Protein AF-A0A4Q6BW26-F1 (afdb_monomer)

Foldseek 3Di:
DDDDDDDDPPPDDPPPPPPPPDPPDADLPQQQWADPFFFAQDDQVPFDADPVNQWGWDFPLFFTRQGPQDCPPPPPRTGTDGNQQSRCRQPAADWFAWPVGIFHWDFVSRVSCVVCQVRQDQGRHDPRTGTGHQFDLLQLRPGRPRPDNSGGGTGPDGTDRPPPPPPQFDFFDAFPVRHGQWGWDALSRDPPVQSVQFDCGPPDPRTGIDGPCSNRLNWDWFCPVATFTKDAPVSCSSVPDPPWDCTPDDRRITGDHLVVVVVVCPRPSPDDDDPD

Sequence (276 aa):
MLGLNLAACTIGSPEYRTFNAAPGRGAVQTSGLVCDSKTVAPDLASLQSCGGDKGHCYDRTKVPGVGTLPQDACPAEEICVPDTILMANGKKLTACESIIGAGTCVSTMVAEIDANKGSLGNQGCGADEACVPCVDPTNGNATTPFCLEAGIGVHEEPCVASNEAQEKPQACCLSKKGKPVGTCIEPSGVPEGQRGSVEQDLCKPGLACVPEALTRGEFTKCNAGYSGVCVDRCFVGITNSSLLLEGGCDDGEVCVPCLFGKGQGLPGCQGEPDPG

Secondary structure (DSSP, 8-state):
----------------------TT--S----SEE--SPEE---GGGSPEETTTTEEEEEGGG--S--S---TTS-TTEEEEEHHHHHHTTPPPPEEEETTEEEEEEETTSHHHHHHHHHH--TTS-TTEEEEESEETTTTTEEPGGG-TT---EESSPPEE--S---PPPEEEE-TTS-EEEEEE-GGGS-TTTTTTS--TTSPTT-EEEEHHHHHT---EEESSSEEEEEEGGGGGGS--S--B-TT--TTEEEEEGGGGTTT--TT--SPPP--

pLDDT: mean 77.26, std 19.91, range [25.19, 97.12]

Structure (mmCIF, N/CA/C/O backbone):
data_AF-A0A4Q6BW26-F1
#
_entry.id   AF-A0A4Q6BW26-F1
#
loop_
_atom_site.group_PDB
_atom_site.id
_atom_site.type_symbol
_atom_site.label_atom_id
_atom_site.label_alt_id
_atom_site.label_comp_id
_atom_site.label_asym_id
_atom_site.label_entity_id
_atom_site.label_seq_id
_atom_site.pdbx_PDB_ins_code
_atom_site.Cartn_x
_atom_site.Cartn_y
_atom_site.Cartn_z
_atom_site.occupancy
_atom_site.B_iso_or_equiv
_atom_site.auth_seq_id
_atom_site.auth_comp_id
_atom_site.auth_asym_id
_atom_site.auth_atom_id
_atom_site.pdbx_PDB_model_num
ATOM 1 N N . MET A 1 1 ? 12.325 -56.541 -2.546 1.00 38.41 1 MET A N 1
ATOM 2 C CA . MET A 1 1 ? 12.045 -55.517 -3.573 1.00 38.41 1 MET A CA 1
ATOM 3 C C . MET A 1 1 ? 11.142 -54.467 -2.940 1.00 38.41 1 MET A C 1
ATOM 5 O O . MET A 1 1 ? 9.942 -54.680 -2.869 1.00 38.41 1 MET A O 1
ATOM 9 N N . LEU A 1 2 ? 11.727 -53.406 -2.381 1.00 34.56 2 LEU A N 1
ATOM 10 C CA . LEU A 1 2 ? 11.011 -52.229 -1.880 1.00 34.56 2 LEU A CA 1
ATOM 11 C C . LEU A 1 2 ? 11.382 -51.081 -2.824 1.00 34.56 2 LEU A C 1
ATOM 13 O O . LEU A 1 2 ? 12.553 -50.716 -2.900 1.00 34.56 2 LEU A O 1
ATOM 17 N N . GLY A 1 3 ? 10.415 -50.591 -3.596 1.00 31.55 3 GLY A N 1
ATOM 18 C CA . GLY A 1 3 ? 10.602 -49.463 -4.505 1.00 31.55 3 GLY A CA 1
ATOM 19 C C . GLY A 1 3 ? 10.358 -48.149 -3.772 1.00 31.55 3 GLY A C 1
ATOM 20 O O . GLY A 1 3 ? 9.219 -47.848 -3.423 1.00 31.55 3 GLY A O 1
ATOM 21 N N . LEU A 1 4 ? 11.423 -47.379 -3.546 1.00 31.30 4 LEU A N 1
ATOM 22 C CA . LEU A 1 4 ? 11.336 -45.961 -3.204 1.00 31.30 4 LEU A CA 1
ATOM 23 C C . LEU A 1 4 ? 10.946 -45.195 -4.477 1.00 31.30 4 LEU A C 1
ATOM 25 O O . LEU A 1 4 ? 11.740 -45.114 -5.412 1.00 31.30 4 LEU A O 1
ATOM 29 N N . ASN A 1 5 ? 9.740 -44.632 -4.515 1.00 28.59 5 ASN A N 1
ATOM 30 C CA . ASN A 1 5 ? 9.385 -43.613 -5.499 1.00 28.59 5 ASN A CA 1
ATOM 31 C C . ASN A 1 5 ? 9.849 -42.255 -4.961 1.00 28.59 5 ASN A C 1
ATOM 33 O O . ASN A 1 5 ? 9.267 -41.735 -4.010 1.00 28.59 5 ASN A O 1
ATOM 37 N N . LEU A 1 6 ? 10.901 -41.690 -5.557 1.00 31.55 6 LEU A N 1
ATOM 38 C CA . LEU A 1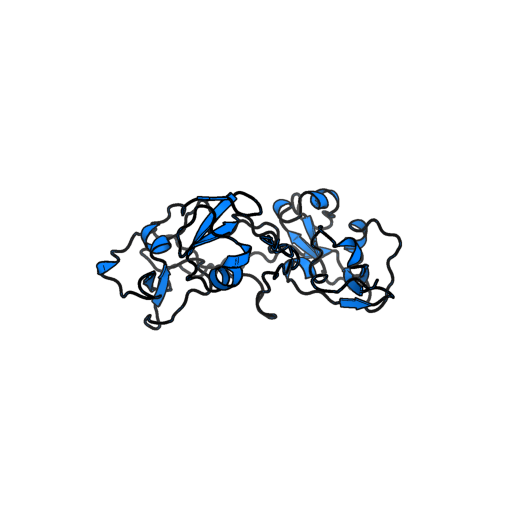 6 ? 11.207 -40.270 -5.416 1.00 31.55 6 LEU A CA 1
ATOM 39 C C . LEU A 1 6 ? 10.173 -39.479 -6.226 1.00 31.55 6 LEU A C 1
ATOM 41 O O . LEU A 1 6 ? 10.207 -39.487 -7.455 1.00 31.55 6 LEU A O 1
ATOM 45 N N . ALA A 1 7 ? 9.262 -38.793 -5.539 1.00 31.17 7 ALA A N 1
ATOM 46 C CA . ALA A 1 7 ? 8.485 -37.721 -6.142 1.00 31.17 7 ALA A CA 1
ATOM 47 C C . ALA A 1 7 ? 9.412 -36.508 -6.303 1.00 31.17 7 ALA A C 1
ATOM 49 O O . ALA A 1 7 ? 9.842 -35.905 -5.320 1.00 31.17 7 ALA A O 1
ATOM 50 N N . ALA A 1 8 ? 9.772 -36.192 -7.545 1.00 28.59 8 ALA A N 1
ATOM 51 C CA . ALA A 1 8 ? 10.477 -34.967 -7.876 1.00 28.59 8 ALA A CA 1
ATOM 52 C C . ALA A 1 8 ? 9.523 -33.781 -7.669 1.00 28.59 8 ALA A C 1
ATOM 54 O O . ALA A 1 8 ? 8.499 -33.683 -8.343 1.00 28.59 8 ALA A O 1
ATOM 55 N N . CYS A 1 9 ? 9.848 -32.887 -6.736 1.00 27.92 9 CYS A N 1
ATOM 56 C CA . CYS A 1 9 ? 9.189 -31.591 -6.634 1.00 27.92 9 CYS A CA 1
ATOM 57 C C . CYS A 1 9 ? 9.488 -30.796 -7.911 1.00 27.92 9 CYS A C 1
ATOM 59 O O . CYS A 1 9 ? 10.622 -30.372 -8.134 1.00 27.92 9 CYS A O 1
ATOM 61 N N . THR A 1 10 ? 8.484 -30.587 -8.756 1.00 30.08 10 THR A N 1
ATOM 62 C CA . THR A 1 10 ? 8.545 -29.608 -9.843 1.00 30.08 10 THR A CA 1
ATOM 63 C C . THR A 1 10 ? 8.533 -28.206 -9.236 1.00 30.08 10 THR A C 1
ATOM 65 O O . THR A 1 10 ? 7.477 -27.653 -8.939 1.00 30.08 10 THR A O 1
ATOM 68 N N . ILE A 1 11 ? 9.720 -27.637 -9.025 1.00 34.06 11 ILE A N 1
ATOM 69 C CA . ILE A 1 11 ? 9.909 -26.204 -8.785 1.00 34.06 11 ILE A CA 1
ATOM 70 C C . ILE A 1 11 ? 9.709 -25.526 -10.142 1.00 34.06 11 ILE A C 1
ATOM 72 O O . ILE A 1 11 ? 10.615 -25.510 -10.971 1.00 34.06 11 ILE A O 1
ATOM 76 N N . GLY A 1 12 ? 8.500 -25.052 -10.425 1.00 31.47 12 GLY A N 1
ATOM 77 C CA . GLY A 1 12 ? 8.206 -24.489 -11.738 1.00 31.47 12 GLY A CA 1
ATOM 78 C C . GLY A 1 12 ? 6.805 -23.925 -11.843 1.00 31.47 12 GLY A C 1
ATOM 79 O O . GLY A 1 12 ? 5.953 -24.543 -12.465 1.00 31.47 12 GLY A O 1
ATOM 80 N N . SER A 1 13 ? 6.585 -22.760 -11.233 1.00 28.20 13 SER A N 1
ATOM 81 C CA . SER A 1 13 ? 5.575 -21.768 -11.632 1.00 28.20 13 SER A CA 1
ATOM 82 C C . SER A 1 13 ? 5.879 -20.455 -10.896 1.00 28.20 13 SER A C 1
ATOM 84 O O . SER A 1 13 ? 5.349 -20.243 -9.807 1.00 28.20 13 SER A O 1
ATOM 86 N N . PRO A 1 14 ? 6.761 -19.574 -11.408 1.00 28.86 14 PRO A N 1
ATOM 87 C CA . PRO A 1 14 ? 6.890 -18.226 -10.877 1.00 28.86 14 PRO A CA 1
ATOM 88 C C . PRO A 1 14 ? 5.731 -17.392 -11.435 1.00 28.86 14 PRO A C 1
ATOM 90 O O . PRO A 1 14 ? 5.925 -16.514 -12.272 1.00 28.86 14 PRO A O 1
ATOM 93 N N . GLU A 1 15 ? 4.502 -17.685 -11.008 1.00 25.61 15 GLU A N 1
ATOM 94 C CA . GLU A 1 15 ? 3.415 -16.718 -11.136 1.00 25.61 15 GLU A CA 1
ATOM 95 C C . GLU A 1 15 ? 3.663 -15.623 -10.095 1.00 25.61 15 GLU A C 1
ATOM 97 O O . GLU A 1 15 ? 3.082 -15.613 -9.013 1.00 25.61 15 GLU A O 1
ATOM 102 N N . TYR A 1 16 ? 4.559 -14.688 -10.412 1.00 26.86 16 TYR A N 1
ATOM 103 C CA . TYR A 1 16 ? 4.513 -13.378 -9.781 1.00 26.86 16 TYR A CA 1
ATOM 104 C C . TYR A 1 16 ? 3.237 -12.715 -10.283 1.00 26.86 16 TYR A C 1
ATOM 106 O O . TYR A 1 16 ? 3.214 -12.122 -11.359 1.00 26.86 16 TYR A O 1
ATOM 114 N N . ARG A 1 17 ? 2.147 -12.861 -9.528 1.00 26.47 17 ARG A N 1
ATOM 115 C CA . ARG A 1 17 ? 1.011 -11.963 -9.682 1.00 26.47 17 ARG A CA 1
ATOM 116 C C . ARG A 1 17 ? 1.519 -10.591 -9.285 1.00 26.47 17 ARG A C 1
ATOM 118 O O . ARG A 1 17 ? 1.829 -10.355 -8.120 1.00 26.47 17 ARG A O 1
ATOM 125 N N . THR A 1 18 ? 1.677 -9.713 -10.268 1.00 27.20 18 THR A N 1
ATOM 126 C CA . THR A 1 18 ? 1.768 -8.290 -9.985 1.00 27.20 18 THR A CA 1
ATOM 127 C C . THR A 1 18 ? 0.594 -7.906 -9.105 1.00 27.20 18 THR A C 1
ATOM 129 O O . THR A 1 18 ? -0.511 -8.437 -9.268 1.00 27.20 18 THR A O 1
ATOM 132 N N . PHE A 1 19 ? 0.841 -6.973 -8.190 1.00 34.50 19 PHE A N 1
ATOM 133 C CA . PHE A 1 19 ? -0.187 -6.171 -7.546 1.00 34.50 19 PHE A CA 1
ATOM 134 C C . PHE A 1 19 ? -0.902 -5.365 -8.640 1.00 34.50 19 PHE A C 1
ATOM 136 O O . PHE A 1 19 ? -0.725 -4.163 -8.791 1.00 34.50 19 PHE A O 1
ATOM 143 N N . ASN A 1 20 ? -1.668 -6.053 -9.483 1.00 30.38 20 ASN A N 1
ATOM 144 C CA . ASN A 1 20 ? -2.612 -5.428 -10.372 1.00 30.38 20 ASN A CA 1
ATOM 145 C C . ASN A 1 20 ? -3.725 -4.961 -9.447 1.00 30.38 20 ASN A C 1
ATOM 147 O O . ASN A 1 20 ? -4.674 -5.698 -9.167 1.00 30.38 20 ASN A O 1
ATOM 151 N N . ALA A 1 21 ? -3.597 -3.716 -8.988 1.00 30.41 21 ALA A N 1
ATOM 152 C CA . ALA A 1 21 ? -4.770 -2.882 -8.830 1.00 30.41 21 ALA A CA 1
ATOM 153 C C . ALA A 1 21 ? -5.667 -3.173 -10.040 1.00 30.41 21 ALA A C 1
ATOM 155 O O . ALA A 1 21 ? -5.194 -3.175 -11.182 1.00 30.41 21 ALA A O 1
ATOM 156 N N . ALA A 1 22 ? -6.921 -3.549 -9.789 1.00 27.20 22 ALA A N 1
ATOM 157 C CA . ALA A 1 22 ? -7.872 -3.821 -10.856 1.00 27.20 22 ALA A CA 1
ATOM 158 C C . ALA A 1 22 ? -7.755 -2.719 -11.932 1.00 27.20 22 ALA A C 1
ATOM 160 O O . ALA A 1 22 ? -7.669 -1.542 -11.560 1.00 27.20 22 ALA A O 1
ATOM 161 N N . PRO A 1 23 ? -7.706 -3.070 -13.234 1.00 25.19 23 PRO A N 1
ATOM 162 C CA . PRO A 1 23 ? -7.464 -2.095 -14.290 1.00 25.19 23 PRO A CA 1
ATOM 163 C C . PRO A 1 23 ? -8.531 -1.003 -14.184 1.00 25.19 23 PRO A C 1
ATOM 165 O O . PRO A 1 23 ? -9.722 -1.273 -14.346 1.00 25.19 23 PRO A O 1
ATOM 168 N N . GLY A 1 24 ? -8.106 0.209 -13.817 1.00 25.83 24 GLY A N 1
ATOM 169 C CA . GLY A 1 24 ? -8.988 1.364 -13.654 1.00 25.83 24 GLY A CA 1
ATOM 170 C C . GLY A 1 24 ? -9.019 2.062 -12.290 1.00 25.83 24 GLY A C 1
ATOM 171 O O . GLY A 1 24 ? -9.814 2.991 -12.152 1.00 25.83 24 GLY A O 1
ATOM 172 N N . ARG A 1 25 ? -8.194 1.709 -11.291 1.00 25.95 25 ARG A N 1
ATOM 173 C CA . ARG A 1 25 ? -8.020 2.546 -10.079 1.00 25.95 25 ARG A CA 1
ATOM 174 C C . ARG A 1 25 ? -6.557 2.587 -9.635 1.00 25.95 25 ARG A C 1
ATOM 176 O O . ARG A 1 25 ? -6.076 1.668 -8.989 1.00 25.95 25 ARG A O 1
ATOM 183 N N . GLY A 1 26 ? -5.857 3.650 -10.030 1.00 26.70 26 GLY A N 1
ATOM 184 C CA . GLY A 1 26 ? -4.477 3.913 -9.625 1.00 26.70 26 GLY A CA 1
ATOM 185 C C . GLY A 1 26 ? -4.354 4.213 -8.133 1.00 26.70 26 GLY A C 1
ATOM 186 O O . GLY A 1 26 ? -5.261 4.816 -7.567 1.00 26.70 26 GLY A O 1
ATOM 187 N N . ALA A 1 27 ? -3.207 3.822 -7.568 1.00 29.53 27 ALA A N 1
ATOM 188 C CA . ALA A 1 27 ? -2.784 3.990 -6.179 1.00 29.53 27 ALA A CA 1
ATOM 189 C C . ALA A 1 27 ? -3.759 3.416 -5.135 1.00 29.53 27 ALA A C 1
ATOM 191 O O . ALA A 1 27 ? -4.956 3.700 -5.125 1.00 29.53 27 ALA A O 1
ATOM 192 N N . VAL A 1 28 ? -3.225 2.676 -4.162 1.00 32.66 28 VAL A N 1
ATOM 193 C CA . VAL A 1 28 ? -3.867 2.612 -2.849 1.00 32.66 28 VAL A CA 1
ATOM 194 C C . VAL A 1 28 ? -3.880 4.057 -2.360 1.00 32.66 28 VAL A C 1
ATOM 196 O O . VAL A 1 28 ? -2.879 4.566 -1.861 1.00 32.66 28 VAL A O 1
ATOM 199 N N . GLN A 1 29 ? -4.985 4.764 -2.608 1.00 36.75 29 GLN A N 1
ATOM 200 C CA . GLN A 1 29 ? -5.288 5.984 -1.894 1.00 36.75 29 GLN A CA 1
ATOM 201 C C . GLN A 1 29 ? -5.354 5.534 -0.442 1.00 36.75 29 GLN A C 1
ATOM 203 O O . GLN A 1 29 ? -6.371 5.012 0.006 1.00 36.75 29 GLN A O 1
ATOM 208 N N . THR A 1 30 ? -4.254 5.699 0.296 1.00 44.28 30 THR A N 1
ATOM 209 C CA . THR A 1 30 ? -4.364 6.031 1.707 1.00 44.28 30 THR A CA 1
ATOM 210 C C . THR A 1 30 ? -5.310 7.210 1.692 1.00 44.28 30 THR A C 1
ATOM 212 O O . THR A 1 30 ? -4.918 8.284 1.229 1.00 44.28 30 THR A O 1
ATOM 215 N N . SER A 1 31 ? -6.585 6.939 1.988 1.00 50.22 31 SER A N 1
ATOM 216 C CA . SER A 1 31 ? -7.673 7.90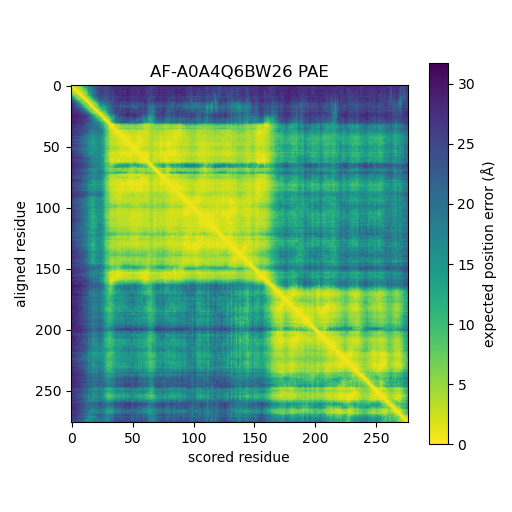6 2.037 1.00 50.22 31 SER A CA 1
ATOM 217 C C . SER A 1 31 ? -7.049 9.174 2.563 1.00 50.22 31 SER A C 1
ATOM 219 O O . SER A 1 31 ? -6.471 9.086 3.643 1.00 50.22 31 SER A O 1
ATOM 221 N N . GLY A 1 32 ? -6.982 10.237 1.753 1.00 60.12 32 GLY A N 1
ATOM 222 C CA . GLY A 1 32 ? -6.237 11.447 2.087 1.00 60.12 32 GLY A CA 1
ATOM 223 C C . GLY A 1 32 ? -6.868 12.041 3.328 1.00 60.12 32 GLY A C 1
ATOM 224 O O . GLY A 1 32 ? -7.721 12.897 3.214 1.00 60.12 32 GLY A O 1
ATOM 225 N N . LEU A 1 33 ? -6.540 11.493 4.485 1.00 71.06 33 LEU A N 1
ATOM 226 C CA . LEU A 1 33 ? -7.159 11.651 5.780 1.00 71.06 33 LEU A CA 1
ATOM 227 C C . LEU A 1 33 ? -5.989 11.936 6.704 1.00 71.06 33 LEU A C 1
ATOM 229 O O . LEU A 1 33 ? -5.058 11.137 6.805 1.00 71.06 33 LEU A O 1
ATOM 233 N N . VAL A 1 34 ? -6.034 13.092 7.342 1.00 79.69 34 VAL A N 1
ATOM 234 C CA . VAL A 1 34 ? -5.105 13.475 8.394 1.00 79.69 34 VAL A CA 1
ATOM 235 C C . VAL A 1 34 ? -5.818 13.239 9.714 1.00 79.69 34 VAL A C 1
ATOM 237 O O . VAL A 1 34 ? -6.958 13.672 9.900 1.00 79.69 34 VAL A O 1
ATOM 240 N N . CYS A 1 35 ? -5.165 12.524 10.620 1.00 85.31 35 CYS A N 1
ATOM 241 C CA . CYS A 1 35 ? -5.681 12.278 11.957 1.00 85.31 35 CYS A CA 1
ATOM 242 C C . CYS A 1 35 ? -4.775 12.994 12.959 1.00 85.31 35 CYS A C 1
ATOM 244 O O . CYS A 1 35 ? -3.664 12.539 13.223 1.00 85.31 35 CYS A O 1
ATOM 246 N N . ASP A 1 36 ? -5.252 14.105 13.517 1.00 85.62 36 ASP A N 1
ATOM 247 C CA . ASP A 1 36 ? -4.495 14.886 14.508 1.00 85.62 36 ASP A CA 1
ATOM 248 C C . ASP A 1 36 ? -4.740 14.407 15.947 1.00 85.62 36 ASP A C 1
ATOM 250 O O . ASP A 1 36 ? -4.002 14.756 16.874 1.00 85.62 36 ASP A O 1
ATOM 254 N N . SER A 1 37 ? -5.779 13.595 16.161 1.00 88.75 37 SER A N 1
ATOM 255 C CA . SER A 1 37 ? -6.103 13.064 17.480 1.00 88.75 37 SER A CA 1
ATOM 256 C C . SER A 1 37 ? -5.217 11.879 17.849 1.00 88.75 37 SER A C 1
ATOM 258 O O . SER A 1 37 ? -4.652 11.192 16.997 1.00 88.75 37 SER A O 1
ATOM 260 N N . LYS A 1 38 ? -5.156 11.575 19.144 1.00 91.56 38 LYS A N 1
ATOM 261 C CA . LYS A 1 38 ? -4.385 10.441 19.660 1.00 91.56 38 LYS A CA 1
ATOM 262 C C . LYS A 1 38 ? -4.902 9.116 19.103 1.00 91.56 38 LYS A C 1
ATOM 264 O O . LYS A 1 38 ? -6.110 8.933 18.928 1.00 91.56 38 LYS A O 1
ATOM 269 N N . THR A 1 39 ? -3.974 8.192 18.882 1.00 92.31 39 THR A N 1
ATOM 270 C CA . THR A 1 39 ? -4.301 6.782 18.696 1.00 92.31 39 THR A CA 1
ATOM 271 C C . THR A 1 39 ? -4.805 6.194 20.010 1.00 92.31 39 THR A C 1
ATOM 273 O O . THR A 1 39 ? -4.362 6.603 21.089 1.00 92.31 39 THR A O 1
ATOM 276 N N . VAL A 1 40 ? -5.742 5.254 19.919 1.00 95.50 40 VAL A N 1
ATOM 277 C CA . VAL A 1 40 ? -6.356 4.591 21.074 1.00 95.50 40 VAL A CA 1
ATOM 278 C C . VAL A 1 40 ? -6.377 3.073 20.899 1.00 95.50 40 VAL A C 1
ATOM 280 O O . VAL A 1 40 ? -6.386 2.567 19.779 1.00 95.50 40 VAL A O 1
ATOM 283 N N . ALA A 1 41 ? -6.398 2.352 22.024 1.00 96.00 41 ALA A N 1
ATOM 284 C CA . ALA A 1 41 ? -6.748 0.934 22.087 1.00 96.00 41 ALA A CA 1
ATOM 285 C C . ALA A 1 41 ? -8.175 0.819 22.642 1.00 96.00 41 ALA A C 1
ATOM 287 O O . ALA A 1 41 ? -8.342 0.939 23.861 1.00 96.00 41 ALA A O 1
ATOM 288 N N . PRO A 1 42 ? -9.210 0.672 21.798 1.00 96.25 42 PRO A N 1
ATOM 289 C CA . PRO A 1 42 ? -10.572 0.541 22.292 1.00 96.25 42 PRO A CA 1
ATOM 290 C C . PRO A 1 42 ? -10.763 -0.779 23.052 1.00 96.25 42 PRO A C 1
ATOM 292 O O . PRO A 1 42 ? -10.049 -1.758 22.831 1.00 96.25 42 PRO A O 1
ATOM 295 N N . ASP A 1 43 ? -11.747 -0.807 23.952 1.00 96.38 43 ASP A N 1
ATOM 296 C CA . ASP A 1 43 ? -12.144 -2.033 24.645 1.00 96.38 43 ASP A CA 1
ATOM 297 C C . ASP A 1 43 ? -12.897 -2.956 23.680 1.00 96.38 43 ASP A C 1
ATOM 299 O O . ASP A 1 43 ? -14.066 -2.720 23.370 1.00 96.38 43 ASP A O 1
ATOM 303 N N . LEU A 1 44 ? -12.229 -4.015 23.219 1.00 96.69 44 LEU A N 1
ATOM 304 C CA . LEU A 1 44 ? -12.788 -4.971 22.261 1.00 96.69 44 LEU A CA 1
ATOM 305 C C . LEU A 1 44 ? -14.085 -5.621 22.767 1.00 96.69 44 LEU A C 1
ATOM 307 O O . LEU A 1 44 ? -14.990 -5.856 21.977 1.00 96.69 44 LEU A O 1
ATOM 311 N N . ALA A 1 45 ? -14.236 -5.826 24.083 1.00 96.94 45 ALA A N 1
ATOM 312 C CA . ALA A 1 45 ? -15.445 -6.424 24.657 1.00 96.94 45 ALA A CA 1
ATOM 313 C C . ALA A 1 45 ? -16.694 -5.536 24.511 1.00 96.94 45 ALA A C 1
ATOM 315 O O . ALA A 1 45 ? -17.819 -6.016 24.661 1.00 96.94 45 ALA A O 1
ATOM 316 N N . SER A 1 46 ? -16.498 -4.243 24.241 1.00 96.56 46 SER A N 1
ATOM 317 C CA . SER A 1 46 ? -17.572 -3.278 24.003 1.00 96.56 46 SER A CA 1
ATOM 318 C C . SER A 1 46 ? -17.939 -3.122 22.525 1.00 96.56 46 SER A C 1
ATOM 320 O O . SER A 1 46 ? -18.964 -2.511 22.218 1.00 96.56 46 SER A O 1
ATOM 322 N N . LEU A 1 47 ? -17.123 -3.664 21.617 1.00 96.94 47 LEU A N 1
ATOM 323 C CA . LEU A 1 47 ? -17.308 -3.551 20.176 1.00 96.94 47 LEU A CA 1
ATOM 324 C C . LEU A 1 47 ? -17.991 -4.797 19.605 1.00 96.94 47 LEU A C 1
ATOM 326 O O . LEU A 1 47 ? -17.928 -5.891 20.164 1.00 96.94 47 LEU A O 1
ATOM 330 N N . GLN A 1 48 ? -18.640 -4.641 18.454 1.00 96.94 48 GLN A N 1
ATOM 331 C CA . GLN A 1 48 ? -19.210 -5.768 17.724 1.00 96.94 48 GLN A CA 1
ATOM 332 C C . GLN A 1 48 ? -18.099 -6.539 17.003 1.00 96.94 48 GLN A C 1
ATOM 334 O O . GLN A 1 48 ? -17.361 -5.959 16.211 1.00 96.94 48 GLN A O 1
ATOM 339 N N . SER A 1 49 ? -18.006 -7.846 17.237 1.00 96.62 49 SER A N 1
ATOM 340 C CA . SER A 1 49 ? -17.077 -8.735 16.533 1.00 96.62 49 SER A CA 1
ATOM 341 C C . SER A 1 49 ? -17.422 -8.853 15.044 1.00 96.62 49 SER A C 1
ATOM 343 O O . SER A 1 49 ? -18.592 -8.923 14.657 1.00 96.62 49 SER A O 1
ATOM 345 N N . CYS A 1 50 ? -16.402 -8.944 14.199 1.00 96.06 50 CYS A N 1
ATOM 346 C CA . CYS A 1 50 ? -16.527 -9.127 12.755 1.00 96.06 50 CYS A CA 1
ATOM 347 C C . CYS A 1 50 ? -15.361 -9.980 12.215 1.00 96.06 50 CYS A C 1
ATOM 349 O O . CYS A 1 50 ? -14.468 -10.390 12.957 1.00 96.06 50 CYS A O 1
ATOM 351 N N . GLY A 1 51 ? -15.384 -10.330 10.922 1.00 91.69 51 GLY A N 1
ATOM 352 C CA . GLY A 1 51 ? -14.280 -11.074 10.293 1.00 91.69 51 GLY A CA 1
ATOM 353 C C . GLY A 1 51 ? -14.013 -12.473 10.871 1.00 91.69 51 GLY A C 1
ATOM 354 O O . GLY A 1 51 ? -12.894 -12.971 10.766 1.00 91.69 51 GLY A O 1
ATOM 355 N N . GLY A 1 52 ? -15.018 -13.102 11.492 1.00 91.19 52 GLY A N 1
ATOM 356 C CA . GLY A 1 52 ? -14.868 -14.398 12.163 1.00 91.19 52 GLY A CA 1
ATOM 357 C C . GLY A 1 52 ? -14.039 -14.315 13.446 1.00 91.19 52 GLY A C 1
ATOM 358 O O . GLY A 1 52 ? -13.132 -15.123 13.623 1.00 91.19 52 GLY A O 1
ATOM 359 N N . ASP A 1 53 ? -14.338 -13.328 14.296 1.00 92.44 53 ASP A N 1
ATOM 360 C CA . ASP A 1 53 ? -13.697 -13.081 15.599 1.00 92.44 53 ASP A CA 1
ATOM 361 C C . ASP A 1 53 ? -12.215 -12.678 15.515 1.00 92.44 53 ASP A C 1
ATOM 363 O O . ASP A 1 53 ? -11.451 -12.856 16.460 1.00 92.44 53 ASP A O 1
ATOM 367 N N . LYS A 1 54 ? -11.802 -12.138 14.363 1.00 93.12 54 LYS A N 1
ATOM 368 C CA . LYS A 1 54 ? -10.437 -11.634 14.117 1.00 93.12 54 LYS A CA 1
ATOM 369 C C . LYS A 1 54 ? -10.352 -10.107 14.123 1.00 93.12 54 LYS A C 1
ATOM 371 O O . LYS A 1 54 ? -9.259 -9.542 14.044 1.00 93.12 54 LYS A O 1
ATOM 376 N N . GLY A 1 55 ? -11.504 -9.447 14.166 1.00 95.25 55 GLY A N 1
ATOM 377 C CA . GLY A 1 55 ? -11.624 -8.002 14.183 1.00 95.25 55 GLY A CA 1
ATOM 378 C C . GLY A 1 55 ? -12.890 -7.554 14.888 1.00 95.25 55 GLY A C 1
ATOM 379 O O . GLY A 1 55 ? -13.778 -8.357 15.193 1.00 95.25 55 GLY A O 1
ATOM 380 N N . HIS A 1 56 ? -12.991 -6.246 15.077 1.00 97.12 56 HIS A N 1
ATOM 381 C CA . HIS A 1 56 ? -14.190 -5.602 15.590 1.00 97.12 56 HIS A CA 1
ATOM 382 C C . HIS A 1 56 ? -14.571 -4.399 14.727 1.00 97.12 56 HIS A C 1
ATOM 384 O O . HIS A 1 56 ? -13.734 -3.768 14.073 1.00 97.12 56 HIS A O 1
ATOM 390 N N . CYS A 1 57 ? -15.865 -4.098 14.707 1.00 97.00 57 CYS A N 1
ATOM 391 C CA . CYS A 1 57 ? -16.394 -2.946 14.005 1.00 97.00 57 CYS A CA 1
ATOM 392 C C . CYS A 1 57 ? -15.962 -1.661 14.712 1.00 97.00 57 CYS A C 1
ATOM 394 O O . CYS A 1 57 ? -16.059 -1.537 15.935 1.00 97.00 57 CYS A O 1
ATOM 396 N N . TYR A 1 58 ? -15.455 -0.715 13.926 1.00 96.00 58 TYR A N 1
ATOM 397 C CA . TYR A 1 58 ? -15.016 0.587 14.407 1.00 96.00 58 TYR A CA 1
ATOM 398 C C . TYR A 1 58 ? -15.424 1.685 13.428 1.00 96.00 58 TYR A C 1
ATOM 400 O O . TYR A 1 58 ? -15.589 1.435 12.232 1.00 96.00 58 TYR A O 1
ATOM 408 N N . ASP A 1 59 ? -15.580 2.906 13.936 1.00 94.81 59 ASP A N 1
ATOM 409 C CA . ASP A 1 59 ? -15.988 4.074 13.152 1.00 94.81 59 ASP A CA 1
ATOM 410 C C . ASP A 1 59 ? -15.025 4.304 11.983 1.00 94.81 59 ASP A C 1
ATOM 412 O O . ASP A 1 59 ? -13.834 4.560 12.181 1.00 94.81 59 ASP A O 1
ATOM 416 N N . ARG A 1 60 ? -15.550 4.243 10.754 1.00 91.38 60 ARG A N 1
ATOM 417 C CA . ARG A 1 60 ? -14.755 4.360 9.527 1.00 91.38 60 ARG A CA 1
ATOM 418 C C . ARG A 1 60 ? -13.993 5.676 9.445 1.00 91.38 60 ARG A C 1
ATOM 420 O O . ARG A 1 60 ? -12.907 5.718 8.874 1.00 91.38 60 ARG A O 1
ATOM 427 N N . THR A 1 61 ? -14.546 6.749 9.999 1.00 91.12 61 THR A N 1
ATOM 428 C CA . THR A 1 61 ? -13.909 8.068 9.965 1.00 91.12 61 THR A CA 1
ATOM 429 C C . THR A 1 61 ? -12.684 8.144 10.870 1.00 91.12 61 THR A C 1
ATOM 431 O O . THR A 1 61 ? -11.873 9.044 10.702 1.00 91.12 61 THR A O 1
ATOM 434 N N . LYS A 1 62 ? -12.503 7.194 11.795 1.00 94.00 62 LYS A N 1
ATOM 435 C CA . LYS A 1 62 ? -11.418 7.169 12.786 1.00 94.00 62 LYS A CA 1
ATOM 436 C C . LYS A 1 62 ? -10.294 6.184 12.453 1.00 94.00 62 LYS A C 1
ATOM 438 O O . LYS A 1 62 ? -9.432 5.934 13.298 1.00 94.00 62 LYS A O 1
ATOM 443 N N . VAL A 1 63 ? -10.306 5.591 11.258 1.00 90.50 63 VAL A N 1
ATOM 444 C CA . VAL A 1 63 ? -9.300 4.611 10.828 1.00 90.50 63 VAL A CA 1
ATOM 445 C C . VAL A 1 63 ? -8.553 5.140 9.597 1.00 90.50 63 VAL A C 1
ATOM 447 O O . VAL A 1 63 ? -9.081 5.067 8.485 1.00 90.50 63 VAL A O 1
ATOM 450 N N . PRO A 1 64 ? -7.336 5.696 9.750 1.00 83.56 64 PRO A N 1
ATOM 451 C CA . PRO A 1 64 ? -6.550 6.169 8.618 1.00 83.56 64 PRO A CA 1
ATOM 452 C C . PRO A 1 64 ? -6.039 5.017 7.774 1.00 83.56 64 PRO A C 1
ATOM 454 O O . PRO A 1 64 ? -5.604 3.998 8.304 1.00 83.56 64 PRO A O 1
ATOM 457 N N . GLY A 1 65 ? -5.979 5.239 6.460 1.00 69.12 65 GLY A N 1
ATOM 458 C CA . GLY A 1 65 ? -5.039 4.538 5.580 1.00 69.12 65 GLY A CA 1
ATOM 459 C C . GLY A 1 65 ? -5.179 3.017 5.489 1.00 69.12 65 GLY A C 1
ATOM 460 O O . GLY A 1 65 ? -4.366 2.381 4.826 1.00 69.12 65 GLY A O 1
ATOM 461 N N . VAL A 1 66 ? -6.191 2.418 6.110 1.00 60.16 66 VAL A N 1
ATOM 462 C CA . VAL A 1 66 ? -6.534 1.019 5.896 1.00 60.16 66 VAL A CA 1
ATOM 463 C C . VAL A 1 66 ? -7.301 0.954 4.582 1.00 60.16 66 VAL A C 1
ATOM 465 O O . VAL A 1 66 ? -8.278 1.675 4.398 1.00 60.16 66 VAL A O 1
ATOM 468 N N . GLY A 1 67 ? -6.789 0.175 3.629 1.00 60.91 67 GLY A N 1
ATOM 469 C CA . GLY A 1 67 ? -7.384 0.004 2.305 1.00 60.91 67 GLY A CA 1
ATOM 470 C C . GLY A 1 67 ? -8.762 -0.663 2.362 1.00 60.91 67 GLY A C 1
ATOM 471 O O . GLY A 1 67 ? -9.598 -0.372 3.212 1.00 60.91 67 GLY A O 1
ATOM 472 N N . THR A 1 68 ? -9.029 -1.585 1.443 1.00 68.62 68 THR A N 1
ATOM 473 C CA . THR A 1 68 ? -10.299 -2.324 1.385 1.00 68.62 68 THR A CA 1
ATOM 474 C C . THR A 1 68 ? -10.440 -3.324 2.547 1.00 68.62 68 THR A C 1
ATOM 476 O O . THR A 1 68 ? -10.348 -4.537 2.376 1.00 68.62 68 THR A O 1
ATOM 479 N N . LEU A 1 69 ? -10.645 -2.818 3.767 1.00 82.62 69 LEU A N 1
ATOM 480 C CA . LEU A 1 69 ? -11.123 -3.631 4.879 1.00 82.62 69 LEU A CA 1
ATOM 481 C C . LEU A 1 69 ? -12.569 -4.064 4.605 1.00 82.62 69 LEU A C 1
ATOM 483 O O . LEU A 1 69 ? -13.344 -3.297 4.021 1.00 82.62 69 LEU A O 1
ATOM 487 N N . PRO A 1 70 ? -12.950 -5.278 5.027 1.00 80.88 70 PRO A N 1
ATOM 488 C CA . PRO A 1 70 ? -14.303 -5.758 4.842 1.00 80.88 70 PRO A CA 1
ATOM 489 C C .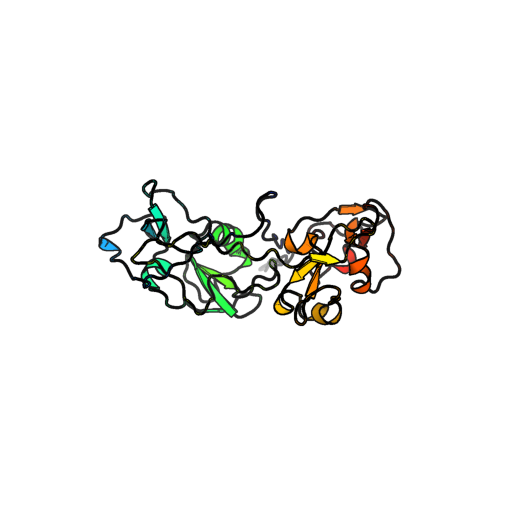 PRO A 1 70 ? -15.279 -4.856 5.601 1.00 80.88 70 PRO A C 1
ATOM 491 O O . PRO A 1 70 ? -15.056 -4.466 6.748 1.00 80.88 70 PRO A O 1
ATOM 494 N N . GLN A 1 71 ? -16.381 -4.513 4.943 1.00 81.12 71 GLN A N 1
ATOM 495 C CA . GLN A 1 71 ? -17.533 -3.901 5.608 1.00 81.12 71 GLN A CA 1
ATOM 496 C C . GLN A 1 71 ? -18.490 -4.978 6.145 1.00 81.12 71 GLN A C 1
ATOM 498 O O . GLN A 1 71 ? -19.397 -4.702 6.928 1.00 81.12 71 GLN A O 1
ATOM 503 N N . ASP A 1 72 ? -18.284 -6.216 5.707 1.00 75.88 72 ASP A N 1
ATOM 504 C CA . ASP A 1 72 ? -19.107 -7.369 6.003 1.00 75.88 72 ASP A CA 1
ATOM 505 C C . ASP A 1 72 ? -19.266 -7.523 7.523 1.00 75.88 72 ASP A C 1
ATOM 507 O O . ASP A 1 72 ? -18.293 -7.496 8.275 1.00 75.88 72 ASP A O 1
ATOM 511 N N . ALA A 1 73 ? -20.511 -7.695 7.967 1.00 85.69 73 ALA A N 1
ATOM 512 C CA . ALA A 1 73 ? -20.898 -7.812 9.373 1.00 85.69 73 ALA A CA 1
ATOM 513 C C . ALA A 1 73 ? -20.778 -6.542 10.240 1.00 85.69 73 ALA A C 1
ATOM 515 O O . ALA A 1 73 ? -21.108 -6.634 11.419 1.00 85.69 73 ALA A O 1
ATOM 516 N N . CYS A 1 74 ? -20.417 -5.376 9.690 1.00 93.81 74 CYS A N 1
ATOM 517 C CA . CYS A 1 74 ? -20.457 -4.100 10.414 1.00 93.81 74 CYS A CA 1
ATOM 518 C C . CYS A 1 74 ? -21.607 -3.180 9.959 1.00 93.81 74 CYS A C 1
ATOM 520 O O . CYS A 1 74 ? -22.069 -3.273 8.816 1.00 93.81 74 CYS A O 1
ATOM 522 N N . PRO A 1 75 ? -22.092 -2.278 10.835 1.00 94.75 75 PRO A N 1
ATOM 523 C CA . PRO A 1 75 ? -22.985 -1.183 10.456 1.00 94.75 75 PRO A CA 1
ATOM 524 C C . PRO A 1 75 ? -22.438 -0.319 9.305 1.00 94.75 75 PRO A C 1
ATOM 526 O O . PRO A 1 75 ? -21.243 -0.302 9.022 1.00 94.75 75 PRO A O 1
ATOM 529 N N . ALA A 1 76 ? -23.318 0.446 8.647 1.00 89.94 76 ALA A N 1
ATOM 530 C CA . ALA A 1 76 ? -22.970 1.224 7.450 1.00 89.94 76 ALA A CA 1
ATOM 531 C C . ALA A 1 76 ? -21.827 2.239 7.663 1.00 89.94 76 ALA A C 1
ATOM 533 O O . ALA A 1 76 ? -21.000 2.412 6.766 1.00 89.94 76 ALA A O 1
ATOM 534 N N . GLU A 1 77 ? -21.774 2.858 8.845 1.00 91.31 77 GLU A N 1
ATOM 535 C CA . GLU A 1 77 ? -20.782 3.880 9.222 1.00 91.31 77 GLU A CA 1
ATOM 536 C C . GLU A 1 77 ? -19.498 3.292 9.828 1.00 91.31 77 GLU A C 1
ATOM 538 O O . GLU A 1 77 ? -18.541 4.010 10.121 1.00 91.31 77 GLU A O 1
ATOM 543 N N . GLU A 1 78 ? -19.456 1.974 10.002 1.00 94.19 78 GLU A N 1
ATOM 544 C CA . GLU A 1 78 ? -18.325 1.270 10.588 1.00 94.19 78 GLU A CA 1
ATOM 545 C C . GLU A 1 78 ? -17.590 0.444 9.528 1.00 94.19 78 GLU A C 1
ATOM 547 O O . GLU A 1 78 ? -18.027 0.262 8.381 1.00 94.19 78 GLU A O 1
ATOM 552 N N . ILE A 1 79 ? -16.404 -0.013 9.895 1.00 94.00 79 ILE A N 1
ATOM 553 C CA . ILE A 1 79 ? -15.580 -0.908 9.098 1.00 94.00 79 ILE A CA 1
ATOM 554 C C . ILE A 1 79 ? -14.981 -1.973 10.009 1.00 94.00 79 ILE A C 1
ATOM 556 O O . ILE A 1 79 ? -14.729 -1.714 11.186 1.00 94.00 79 ILE A O 1
ATOM 560 N N . CYS A 1 80 ? -14.789 -3.180 9.482 1.00 95.31 80 CYS A N 1
ATOM 561 C CA . CYS A 1 80 ? -14.239 -4.275 10.262 1.00 95.31 80 CYS A CA 1
ATOM 562 C C . CYS A 1 80 ? -12.719 -4.124 10.369 1.00 95.31 80 CYS A C 1
ATOM 564 O O . CYS A 1 80 ? -11.996 -4.359 9.398 1.00 95.31 80 CYS A O 1
ATOM 566 N N . VAL A 1 81 ? -12.234 -3.713 11.540 1.00 94.56 81 VAL A N 1
ATOM 567 C CA . VAL A 1 81 ? -10.809 -3.479 11.792 1.00 94.56 81 VAL A CA 1
ATOM 568 C C . VAL A 1 81 ? -10.204 -4.704 12.480 1.00 94.56 81 VAL A C 1
ATOM 570 O O . VAL A 1 81 ? -10.757 -5.156 13.481 1.00 94.56 81 VAL A O 1
ATOM 573 N N . PRO A 1 82 ? -9.071 -5.243 11.992 1.00 94.56 82 PRO A N 1
ATOM 574 C CA . PRO A 1 82 ? -8.376 -6.342 12.655 1.00 94.56 82 PRO A CA 1
ATOM 575 C C . PRO A 1 82 ? -8.008 -6.006 14.100 1.00 94.56 82 PRO A C 1
ATOM 577 O O . PRO A 1 82 ? -7.532 -4.903 14.383 1.00 94.56 82 PRO A O 1
ATOM 580 N N . ASP A 1 83 ? -8.123 -6.982 14.999 1.00 95.12 83 ASP A N 1
ATOM 581 C CA . ASP A 1 83 ? -7.803 -6.792 16.420 1.00 95.12 83 ASP A CA 1
ATOM 582 C C . ASP A 1 83 ? -6.349 -6.384 16.624 1.00 95.12 83 ASP A C 1
ATOM 584 O O . ASP A 1 83 ? -6.032 -5.598 17.514 1.00 95.12 83 ASP A O 1
ATOM 588 N N . THR A 1 84 ? -5.454 -6.852 15.755 1.00 93.12 84 THR A N 1
ATOM 589 C CA . THR A 1 84 ? -4.041 -6.470 15.784 1.00 93.12 84 THR A CA 1
ATOM 590 C C . THR A 1 84 ? -3.840 -4.974 15.541 1.00 93.12 84 THR A C 1
ATOM 592 O O . THR A 1 84 ? -2.977 -4.378 16.179 1.00 93.12 84 THR A O 1
ATOM 595 N N . ILE A 1 85 ? -4.679 -4.338 14.714 1.00 93.00 85 ILE A N 1
ATOM 596 C CA . ILE A 1 85 ? -4.681 -2.883 14.495 1.00 93.00 85 ILE A CA 1
ATOM 597 C C . ILE A 1 85 ? -5.349 -2.152 15.666 1.00 93.00 85 ILE A 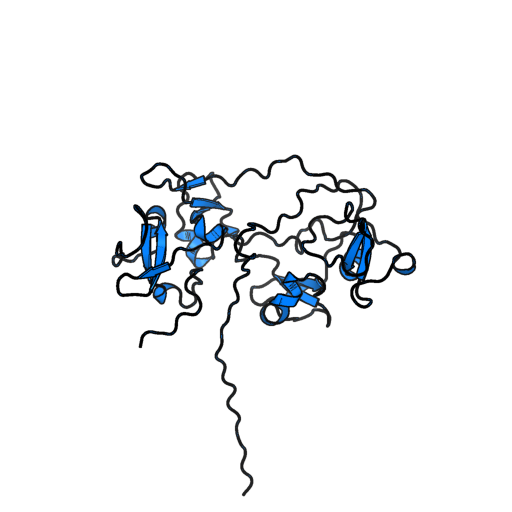C 1
ATOM 599 O O . ILE A 1 85 ? -4.806 -1.160 16.152 1.00 93.00 85 ILE A O 1
ATOM 603 N N . LEU A 1 86 ? -6.492 -2.646 16.154 1.00 94.69 86 LEU A N 1
ATOM 604 C CA . LEU A 1 86 ? -7.200 -2.040 17.290 1.00 94.69 86 LEU A CA 1
ATOM 605 C C . LEU A 1 86 ? -6.337 -2.044 18.560 1.00 94.69 86 LEU A C 1
ATOM 607 O O . LEU A 1 86 ? -6.292 -1.060 19.293 1.00 94.69 86 LEU A O 1
ATOM 611 N N . MET A 1 87 ? -5.586 -3.119 18.797 1.00 93.50 87 MET A N 1
ATOM 612 C CA . MET A 1 87 ? -4.695 -3.249 19.952 1.00 93.50 87 MET A CA 1
ATOM 613 C C . MET A 1 87 ? -3.341 -2.551 19.770 1.00 93.50 87 MET A C 1
ATOM 615 O O . MET A 1 87 ? -2.635 -2.335 20.761 1.00 93.50 87 MET A O 1
ATOM 619 N N . ALA A 1 88 ? -2.957 -2.191 18.539 1.00 91.94 88 ALA A N 1
ATOM 620 C CA . ALA A 1 88 ? -1.664 -1.569 18.266 1.00 91.94 88 ALA A CA 1
ATOM 621 C C . ALA A 1 88 ? -1.519 -0.216 18.970 1.00 91.94 88 ALA A C 1
ATOM 623 O O . ALA A 1 88 ? -0.433 0.106 19.449 1.00 91.94 88 ALA A O 1
ATOM 624 N N . ASN A 1 89 ? -2.602 0.561 19.096 1.00 91.25 89 ASN A N 1
ATOM 625 C CA . ASN A 1 89 ? -2.594 1.863 19.768 1.00 91.25 89 ASN A CA 1
ATOM 626 C C . ASN A 1 89 ? -1.514 2.823 19.225 1.00 91.25 89 ASN A C 1
ATOM 628 O O . ASN A 1 89 ? -0.806 3.470 20.000 1.00 91.25 89 ASN A O 1
ATOM 632 N N . GLY A 1 90 ? -1.313 2.848 17.904 1.00 87.69 90 GLY A N 1
ATOM 633 C CA . GLY A 1 90 ? -0.251 3.642 17.274 1.00 87.69 90 GLY A CA 1
ATOM 634 C C . GLY A 1 90 ? 1.156 3.075 17.472 1.00 87.69 90 GLY A C 1
ATOM 635 O O . GLY A 1 90 ? 2.142 3.748 17.186 1.00 87.69 90 GLY A O 1
ATOM 636 N N . LYS A 1 91 ? 1.297 1.847 17.980 1.00 89.69 91 LYS A N 1
ATOM 637 C CA . LYS A 1 91 ? 2.580 1.139 18.007 1.00 89.69 91 LYS A CA 1
ATOM 638 C C . LYS A 1 91 ? 2.816 0.434 16.677 1.00 89.69 91 LYS A C 1
ATOM 640 O O . LYS A 1 91 ? 1.892 0.154 15.915 1.00 89.69 91 LYS A O 1
ATOM 645 N N . LYS A 1 92 ? 4.082 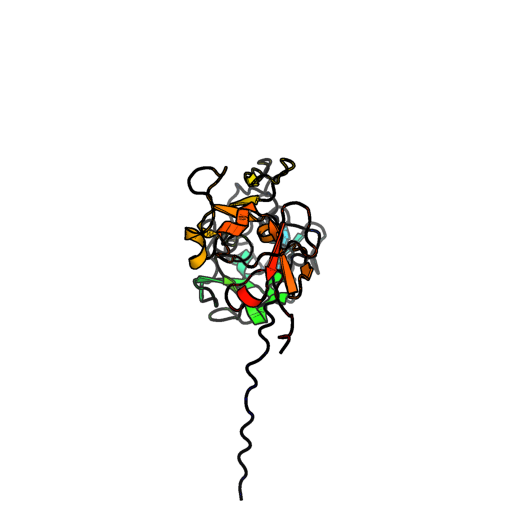0.111 16.423 1.00 88.94 92 LYS A N 1
ATOM 646 C CA . LYS A 1 92 ? 4.463 -0.762 15.312 1.00 88.94 92 LYS A CA 1
ATOM 647 C C . LYS A 1 92 ? 3.868 -2.151 15.524 1.00 88.94 92 LYS A C 1
ATOM 649 O O . LYS A 1 92 ? 3.896 -2.669 16.644 1.00 88.94 92 LYS A O 1
ATOM 654 N N . LEU A 1 93 ? 3.366 -2.739 14.444 1.00 92.00 93 LEU A N 1
ATOM 655 C CA . LEU A 1 93 ? 2.994 -4.147 14.423 1.00 92.00 93 LEU A CA 1
ATOM 656 C C . LEU A 1 93 ? 4.244 -5.029 14.530 1.00 92.00 93 LEU A C 1
ATOM 658 O O . LEU A 1 93 ? 5.385 -4.562 14.451 1.00 92.00 93 LEU A O 1
ATOM 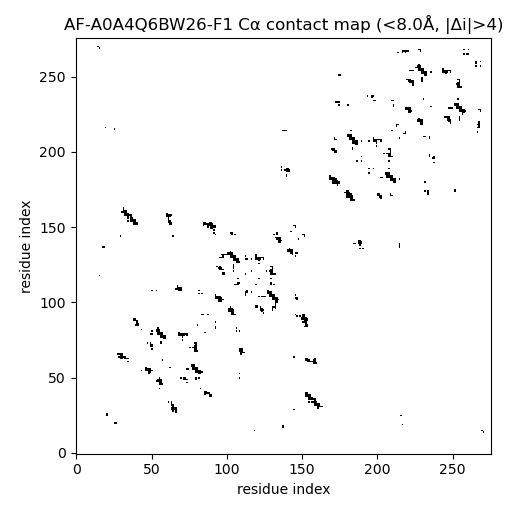662 N N . THR A 1 94 ? 4.019 -6.322 14.738 1.00 94.38 94 THR A N 1
ATOM 663 C CA . THR A 1 94 ? 5.090 -7.315 14.828 1.00 94.38 94 THR A CA 1
ATOM 664 C C . THR A 1 94 ? 5.959 -7.264 13.570 1.00 94.38 94 THR A C 1
ATOM 666 O O . THR A 1 94 ? 5.449 -7.274 12.449 1.00 94.38 94 THR A O 1
ATOM 669 N N . ALA A 1 95 ? 7.276 -7.174 13.747 1.00 94.88 95 ALA A N 1
ATOM 670 C CA . ALA A 1 95 ? 8.222 -7.207 12.637 1.00 94.88 95 ALA A CA 1
ATOM 671 C C . ALA A 1 95 ? 8.401 -8.641 12.116 1.00 94.88 95 ALA A C 1
ATOM 673 O O . ALA A 1 95 ? 8.352 -9.599 12.889 1.00 94.88 95 ALA A O 1
ATOM 674 N N . CYS A 1 96 ? 8.661 -8.775 10.820 1.00 96.38 96 CYS A N 1
ATOM 675 C CA . CYS A 1 96 ? 8.947 -10.045 10.160 1.00 96.38 96 CYS A CA 1
ATOM 676 C C . CYS A 1 96 ? 9.999 -9.865 9.058 1.00 96.38 96 CYS A C 1
ATOM 678 O O . CYS A 1 96 ? 10.331 -8.739 8.685 1.00 96.38 96 CYS A O 1
ATOM 680 N N . GLU A 1 97 ? 10.515 -10.976 8.534 1.00 95.12 97 GLU A N 1
ATOM 681 C CA . GLU A 1 97 ? 11.418 -10.975 7.380 1.00 95.12 97 GLU A CA 1
ATOM 682 C C . GLU A 1 97 ? 10.639 -11.444 6.144 1.00 95.12 97 GLU A C 1
ATOM 684 O O . GLU A 1 97 ? 10.231 -12.604 6.051 1.00 95.12 97 GLU A O 1
ATOM 689 N N . SER A 1 98 ? 10.400 -10.527 5.209 1.00 92.75 98 SER A N 1
ATOM 690 C CA . SER A 1 98 ? 9.764 -10.818 3.923 1.00 92.75 98 SER A CA 1
ATOM 691 C C . SER A 1 98 ? 10.788 -11.355 2.919 1.00 92.75 98 SER A C 1
ATOM 693 O O . SER A 1 98 ? 11.999 -11.262 3.113 1.00 92.75 98 SER A O 1
ATOM 695 N N . ILE A 1 99 ? 10.310 -11.848 1.776 1.00 86.12 99 ILE A N 1
ATOM 696 C CA . ILE A 1 99 ? 11.174 -12.311 0.678 1.00 86.12 99 ILE A CA 1
ATOM 697 C C . ILE A 1 99 ? 12.097 -11.225 0.093 1.00 86.12 99 ILE A C 1
ATOM 699 O O . ILE A 1 99 ? 13.058 -11.559 -0.597 1.00 86.12 99 ILE A O 1
ATOM 703 N N . ILE A 1 100 ? 11.810 -9.944 0.348 1.00 83.81 100 ILE A N 1
ATOM 704 C CA . ILE A 1 100 ? 12.588 -8.795 -0.141 1.00 83.81 100 ILE A CA 1
ATOM 705 C C . ILE A 1 100 ? 13.197 -7.954 0.995 1.00 83.81 100 ILE A C 1
ATOM 707 O O . ILE A 1 100 ? 13.647 -6.837 0.750 1.00 83.81 100 ILE A O 1
ATOM 711 N N . GLY A 1 101 ? 13.235 -8.481 2.225 1.00 89.81 101 GLY A N 1
ATOM 712 C CA . GLY A 1 101 ? 13.835 -7.829 3.397 1.00 89.81 101 GLY A CA 1
ATOM 713 C C . GLY A 1 101 ? 12.828 -7.533 4.508 1.00 89.81 101 GLY A C 1
ATOM 714 O O . GLY A 1 101 ? 11.812 -8.218 4.632 1.00 89.81 101 GLY A O 1
ATOM 715 N N . ALA A 1 102 ? 13.083 -6.496 5.308 1.00 93.62 102 ALA A N 1
ATOM 716 C CA . ALA A 1 102 ? 12.255 -6.155 6.465 1.00 93.62 102 ALA A CA 1
ATOM 717 C C . ALA A 1 102 ? 10.769 -5.962 6.106 1.00 93.62 102 ALA A C 1
ATOM 719 O O . ALA A 1 102 ? 10.420 -5.298 5.124 1.00 93.62 102 ALA A O 1
ATOM 720 N N . GLY A 1 103 ? 9.896 -6.526 6.936 1.00 94.38 103 GLY A N 1
ATOM 721 C CA . GLY A 1 103 ? 8.451 -6.438 6.799 1.00 94.38 103 GLY A CA 1
ATOM 722 C C . GLY A 1 103 ? 7.734 -6.326 8.138 1.00 94.38 103 GLY A C 1
ATOM 723 O O . GLY A 1 103 ? 8.343 -6.292 9.213 1.00 94.38 103 GLY A O 1
ATOM 724 N N . THR A 1 104 ? 6.410 -6.292 8.067 1.00 94.69 104 THR A N 1
ATOM 725 C CA . THR A 1 104 ? 5.533 -6.320 9.232 1.00 94.69 104 THR A CA 1
ATOM 726 C C . THR A 1 104 ? 4.381 -7.296 9.037 1.00 94.69 104 THR A C 1
ATOM 728 O O . THR A 1 104 ? 3.899 -7.505 7.922 1.00 94.69 104 THR A O 1
ATOM 731 N N . CYS A 1 105 ? 3.964 -7.933 10.124 1.00 95.75 105 CYS A N 1
ATOM 732 C CA . CYS A 1 105 ? 2.843 -8.854 10.125 1.00 95.75 105 CYS A CA 1
ATOM 733 C C . CYS A 1 105 ? 1.540 -8.072 10.031 1.00 95.75 105 CYS A C 1
ATOM 735 O O . CYS A 1 105 ? 1.219 -7.274 10.910 1.00 95.75 105 CYS A O 1
ATOM 737 N N . VAL A 1 106 ? 0.801 -8.303 8.949 1.00 93.44 106 VAL A N 1
ATOM 738 C CA . VAL A 1 106 ? -0.487 -7.659 8.685 1.00 93.44 106 VAL A CA 1
ATOM 739 C C . VAL A 1 106 ? -1.555 -8.732 8.571 1.00 93.44 106 VAL A C 1
ATOM 741 O O . VAL A 1 106 ? -1.337 -9.781 7.962 1.00 93.44 106 VAL A O 1
ATOM 744 N N . SER A 1 107 ? -2.724 -8.458 9.145 1.00 94.12 107 SER A N 1
ATOM 745 C CA . SER A 1 107 ? -3.863 -9.371 9.109 1.00 94.12 107 SER A CA 1
ATOM 746 C C . SER A 1 107 ? -4.308 -9.686 7.679 1.00 94.12 107 SER A C 1
ATOM 748 O O . SER A 1 107 ? -4.485 -8.786 6.853 1.00 94.12 107 SER A O 1
ATOM 750 N N . THR A 1 108 ? -4.605 -10.960 7.414 1.00 93.81 108 THR A N 1
ATOM 751 C CA . THR A 1 108 ? -5.238 -11.404 6.163 1.00 93.81 108 THR A CA 1
ATOM 752 C C . THR A 1 108 ? -6.713 -11.004 6.074 1.00 93.81 108 THR A C 1
ATOM 754 O O . THR A 1 108 ? -7.403 -11.406 5.152 1.00 93.81 108 THR A O 1
ATOM 757 N N . MET A 1 109 ? -7.248 -10.230 7.018 1.00 91.94 109 MET A N 1
ATOM 758 C CA . MET A 1 109 ? -8.558 -9.597 6.841 1.00 91.94 109 MET A CA 1
ATOM 759 C C . MET A 1 109 ? -8.526 -8.485 5.792 1.00 91.94 109 MET A C 1
ATOM 761 O O . MET A 1 109 ? -9.559 -8.165 5.213 1.00 91.94 109 MET A O 1
ATOM 765 N N . VAL A 1 110 ? -7.357 -7.895 5.526 1.00 88.62 110 VAL A N 1
ATOM 766 C CA . VAL A 1 110 ? -7.187 -6.984 4.392 1.00 88.62 110 VAL A CA 1
ATOM 767 C C . VAL A 1 110 ? -7.234 -7.822 3.113 1.00 88.62 110 VAL A C 1
ATOM 769 O O . VAL A 1 110 ? -6.375 -8.681 2.909 1.00 88.62 110 VAL A O 1
ATOM 772 N N . ALA A 1 111 ? -8.221 -7.578 2.247 1.00 87.75 111 ALA A N 1
ATOM 773 C CA . ALA A 1 111 ? -8.501 -8.433 1.088 1.00 87.75 111 ALA A CA 1
ATOM 774 C C . ALA A 1 111 ? -7.283 -8.618 0.164 1.00 87.75 111 ALA A C 1
ATOM 776 O O . ALA A 1 111 ? -7.010 -9.717 -0.317 1.00 87.75 111 ALA A O 1
ATOM 777 N N . GLU A 1 112 ? -6.512 -7.550 -0.041 1.00 85.12 112 GLU A N 1
ATOM 778 C CA . GLU A 1 112 ? -5.283 -7.575 -0.839 1.00 85.12 112 GLU A CA 1
ATOM 779 C C . GLU A 1 112 ? -4.188 -8.445 -0.206 1.00 85.12 112 GLU A C 1
ATOM 781 O O . GLU A 1 112 ? -3.447 -9.119 -0.921 1.00 85.12 112 GLU A O 1
ATOM 786 N N . ILE A 1 113 ? -4.106 -8.487 1.126 1.00 91.25 113 ILE A N 1
ATOM 787 C CA . ILE A 1 113 ? -3.153 -9.338 1.844 1.00 91.25 113 ILE A CA 1
ATOM 788 C C . ILE A 1 113 ? -3.579 -10.804 1.753 1.00 91.25 113 ILE A C 1
ATOM 790 O O . ILE A 1 113 ? -2.742 -11.654 1.454 1.00 91.25 113 ILE A O 1
ATOM 794 N N . ASP A 1 114 ? -4.870 -11.114 1.917 1.00 91.38 114 ASP A N 1
ATOM 795 C CA . ASP A 1 114 ? -5.371 -12.488 1.757 1.00 91.38 114 ASP A CA 1
ATOM 796 C C . ASP A 1 114 ? -5.133 -13.028 0.347 1.00 91.38 114 ASP A C 1
ATOM 798 O O . ASP A 1 114 ? -4.628 -14.141 0.176 1.00 91.38 114 ASP A O 1
ATOM 802 N N . ALA A 1 115 ? -5.433 -12.210 -0.666 1.00 89.44 115 ALA A N 1
ATOM 803 C CA . ALA A 1 115 ? -5.259 -12.568 -2.068 1.00 89.44 115 ALA A CA 1
ATOM 804 C C . ALA A 1 115 ? -3.796 -12.889 -2.417 1.00 89.44 115 ALA A C 1
ATOM 806 O O . ALA A 1 115 ? -3.542 -13.685 -3.323 1.00 89.44 115 ALA A O 1
ATOM 807 N N . ASN A 1 116 ? -2.838 -12.304 -1.689 1.00 88.31 116 ASN A N 1
ATOM 808 C CA . ASN A 1 116 ? -1.404 -12.436 -1.948 1.00 88.31 116 ASN A CA 1
ATOM 809 C C . ASN A 1 116 ? -0.642 -13.226 -0.875 1.00 88.31 116 ASN A C 1
ATOM 811 O O . ASN A 1 116 ? 0.579 -13.363 -0.975 1.00 88.31 116 ASN A O 1
ATOM 815 N N . LYS A 1 117 ? -1.321 -13.803 0.125 1.00 89.88 117 LYS A N 1
ATOM 816 C CA . LYS A 1 117 ? -0.668 -14.476 1.265 1.00 89.88 117 LYS A CA 1
ATOM 817 C C . LYS A 1 117 ? 0.299 -15.590 0.861 1.00 89.88 117 LYS A C 1
ATOM 819 O O . LYS A 1 117 ? 1.305 -15.803 1.530 1.00 89.88 117 LYS A O 1
ATOM 824 N N . GLY A 1 118 ? 0.028 -16.272 -0.256 1.00 88.88 118 GLY A N 1
ATOM 825 C CA . GLY A 1 118 ? 0.912 -17.306 -0.803 1.00 88.88 118 GLY A CA 1
ATOM 826 C C . GLY A 1 118 ? 2.271 -16.767 -1.267 1.00 88.88 118 GLY A C 1
ATOM 827 O O . GLY A 1 118 ? 3.274 -17.456 -1.116 1.00 88.88 118 GLY A O 1
ATOM 828 N N . SER A 1 119 ? 2.308 -15.535 -1.781 1.00 87.38 119 SER A N 1
ATOM 829 C CA . SER A 1 119 ? 3.527 -14.869 -2.261 1.00 87.38 119 SER A CA 1
ATOM 830 C C . SER A 1 119 ? 4.235 -14.073 -1.163 1.00 87.38 119 SER A C 1
ATOM 832 O O . SER A 1 119 ? 5.459 -13.983 -1.166 1.00 87.38 119 SER A O 1
ATOM 834 N N . LEU A 1 120 ? 3.473 -13.501 -0.225 1.00 90.06 120 LEU A N 1
ATOM 835 C CA . LEU A 1 120 ? 4.007 -12.750 0.918 1.00 90.06 120 LEU A CA 1
ATOM 836 C C . LEU A 1 120 ? 4.679 -13.675 1.944 1.00 90.06 120 LEU A C 1
ATOM 838 O O . LEU A 1 120 ? 5.685 -13.316 2.555 1.00 90.06 120 LEU A O 1
ATOM 842 N N . GLY A 1 121 ? 4.139 -14.886 2.111 1.00 88.94 121 GLY A N 1
ATOM 843 C CA . GLY A 1 121 ? 4.545 -15.806 3.166 1.00 88.94 121 GLY A CA 1
ATOM 844 C C . GLY A 1 121 ? 4.104 -15.335 4.557 1.00 88.94 121 GLY A C 1
ATOM 845 O O . GLY A 1 121 ? 3.518 -14.268 4.733 1.00 88.94 121 GLY A O 1
ATOM 846 N N . ASN A 1 122 ? 4.382 -16.153 5.571 1.00 91.31 122 ASN A N 1
ATOM 847 C CA . ASN A 1 122 ? 3.989 -15.915 6.965 1.00 91.31 122 ASN A CA 1
ATOM 848 C C . ASN A 1 122 ? 5.167 -16.053 7.947 1.00 91.31 122 ASN A C 1
ATOM 850 O O . ASN A 1 122 ? 4.972 -16.370 9.119 1.00 91.31 122 ASN A O 1
ATOM 854 N N . GLN A 1 123 ? 6.404 -15.881 7.472 1.00 90.88 123 GLN A N 1
ATOM 855 C CA . GLN A 1 123 ? 7.604 -16.104 8.282 1.00 90.88 123 GLN A CA 1
ATOM 856 C C . GLN A 1 123 ? 7.621 -15.160 9.495 1.00 90.88 123 GLN A C 1
ATOM 858 O O . GLN A 1 123 ? 7.802 -13.957 9.347 1.00 90.88 123 GLN A O 1
ATOM 863 N N . GLY A 1 124 ? 7.426 -15.710 10.696 1.00 91.75 124 GLY A N 1
ATOM 864 C CA . GLY A 1 124 ? 7.391 -14.940 11.946 1.00 91.75 124 GLY A CA 1
ATOM 865 C C . GLY A 1 124 ? 6.053 -14.264 12.269 1.00 91.75 124 GLY A C 1
ATOM 866 O O . GLY A 1 124 ? 5.959 -13.615 13.307 1.00 91.75 124 GLY A O 1
ATOM 867 N N . CYS A 1 125 ? 5.027 -14.443 11.433 1.00 96.06 125 CYS A N 1
ATOM 868 C CA . CYS A 1 125 ? 3.691 -13.886 11.646 1.00 96.06 125 CYS A CA 1
ATOM 869 C C . CYS A 1 125 ? 2.702 -14.925 12.185 1.00 96.06 125 CYS A C 1
ATOM 871 O O . CYS A 1 125 ? 2.941 -16.134 12.104 1.00 96.06 125 CYS A O 1
ATOM 873 N N . GLY A 1 126 ? 1.591 -14.454 12.760 1.00 94.38 126 GLY A N 1
ATOM 874 C CA . GLY A 1 126 ? 0.504 -15.317 13.215 1.00 94.38 126 GLY A CA 1
ATOM 875 C C . GLY A 1 126 ? -0.154 -16.110 12.078 1.00 94.38 126 GLY A C 1
ATOM 876 O O . GLY A 1 126 ? 0.064 -15.852 10.897 1.00 94.38 126 GLY A O 1
ATOM 877 N N . ALA A 1 127 ? -0.994 -17.089 12.432 1.00 92.19 127 ALA A N 1
ATOM 878 C CA . ALA A 1 127 ? -1.679 -17.944 11.451 1.00 92.19 127 ALA A CA 1
ATOM 879 C C . ALA A 1 127 ? -2.618 -17.169 10.504 1.00 92.19 127 ALA A C 1
ATOM 881 O O . ALA A 1 127 ? -2.852 -17.609 9.381 1.00 92.19 127 ALA A O 1
ATOM 882 N N . ASP A 1 128 ? -3.119 -16.020 10.958 1.00 92.81 128 ASP A N 1
ATOM 883 C CA . ASP A 1 128 ? -4.050 -15.145 10.239 1.00 92.81 128 ASP A CA 1
ATOM 884 C C . ASP A 1 128 ? -3.382 -13.845 9.766 1.00 92.81 128 ASP A C 1
ATOM 886 O O . ASP A 1 128 ? -4.026 -12.807 9.599 1.00 92.81 128 ASP A O 1
ATOM 890 N N . GLU A 1 129 ? -2.065 -13.893 9.579 1.00 95.75 129 GLU A N 1
ATOM 891 C CA . GLU A 1 129 ? -1.250 -12.767 9.152 1.00 95.75 129 GLU A CA 1
ATOM 892 C C . GLU A 1 129 ? -0.298 -13.183 8.027 1.00 95.75 129 GLU A C 1
ATOM 894 O O . GLU A 1 129 ? 0.125 -14.336 7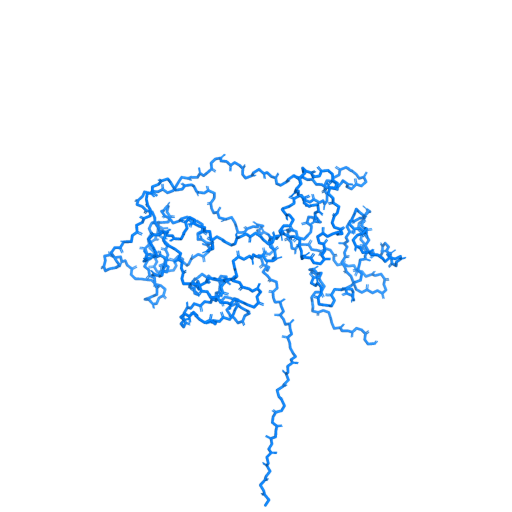.920 1.00 95.75 129 GLU A O 1
ATOM 899 N N . ALA A 1 130 ? 0.065 -12.215 7.195 1.00 95.88 130 ALA A N 1
ATOM 900 C CA . ALA A 1 130 ? 1.120 -12.349 6.200 1.00 95.88 130 ALA A CA 1
ATOM 901 C C . ALA A 1 130 ? 2.212 -11.307 6.453 1.00 95.88 130 ALA A C 1
ATOM 903 O O . ALA A 1 130 ? 1.952 -10.228 6.992 1.00 95.88 130 ALA A O 1
ATOM 904 N N . CYS A 1 131 ? 3.439 -11.642 6.058 1.00 96.19 131 CYS A N 1
ATOM 905 C CA . CYS A 1 131 ? 4.568 -10.733 6.177 1.00 96.19 131 CYS A CA 1
ATOM 906 C C . CYS A 1 131 ? 4.572 -9.752 5.002 1.00 96.19 131 CYS A C 1
ATOM 908 O O . CYS A 1 131 ? 4.957 -10.098 3.884 1.00 96.19 131 CYS A O 1
ATOM 910 N N . VAL A 1 132 ? 4.120 -8.525 5.248 1.00 93.50 132 VAL A N 1
ATOM 911 C CA . VAL A 1 132 ? 4.069 -7.469 4.236 1.00 93.50 132 VAL A CA 1
ATOM 912 C C . VAL A 1 132 ? 5.402 -6.731 4.231 1.00 93.50 132 VAL A C 1
ATOM 914 O O . VAL A 1 132 ? 5.823 -6.260 5.290 1.00 93.50 132 VAL A O 1
ATOM 917 N N . PRO A 1 133 ? 6.089 -6.610 3.083 1.00 92.56 133 PRO A N 1
ATOM 918 C CA . PRO A 1 133 ? 7.345 -5.881 3.026 1.00 92.56 133 PRO A CA 1
ATOM 919 C C . PRO A 1 133 ? 7.139 -4.409 3.391 1.00 92.56 133 PRO A C 1
ATOM 921 O O . PRO A 1 133 ? 6.125 -3.794 3.053 1.00 92.56 133 PRO A O 1
ATOM 924 N N . CYS A 1 134 ? 8.130 -3.817 4.052 1.00 91.56 134 CYS A N 1
ATOM 925 C CA . CYS A 1 134 ? 8.094 -2.397 4.398 1.00 91.56 134 CYS A CA 1
ATOM 926 C C . CYS A 1 134 ? 8.286 -1.470 3.202 1.00 91.56 134 CYS A C 1
ATOM 928 O O . CYS A 1 134 ? 8.088 -0.266 3.316 1.00 91.56 134 CYS A O 1
ATOM 930 N N . VAL A 1 135 ? 8.673 -2.034 2.068 1.00 86.62 135 VAL A N 1
ATOM 931 C CA . VAL A 1 135 ? 8.964 -1.340 0.828 1.00 86.62 135 VAL A CA 1
ATOM 932 C C . VAL A 1 135 ? 8.142 -2.016 -0.260 1.00 86.62 135 VAL A C 1
ATOM 934 O O . VAL A 1 135 ? 8.256 -3.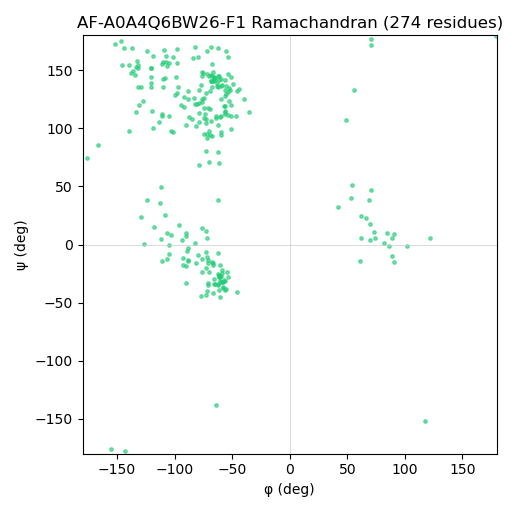227 -0.437 1.00 86.62 135 VAL A O 1
ATOM 937 N N . ASP A 1 136 ? 7.312 -1.255 -0.969 1.00 81.62 136 ASP A N 1
ATOM 938 C CA . ASP A 1 136 ? 6.535 -1.765 -2.098 1.00 81.62 136 ASP A CA 1
ATOM 939 C C . ASP A 1 136 ? 7.328 -1.602 -3.406 1.00 81.62 136 ASP A C 1
ATOM 941 O O . ASP A 1 136 ? 7.373 -0.499 -3.962 1.00 81.62 136 ASP A O 1
ATOM 945 N N . PRO A 1 137 ? 7.929 -2.676 -3.954 1.00 72.81 137 PRO A N 1
ATOM 946 C CA . PRO A 1 137 ? 8.726 -2.584 -5.174 1.00 72.81 137 PRO A CA 1
ATOM 947 C C . PRO A 1 137 ? 7.898 -2.247 -6.415 1.00 72.81 137 PRO A C 1
ATOM 949 O O . PRO A 1 137 ? 8.464 -1.877 -7.441 1.00 72.81 137 PRO A O 1
ATOM 952 N N . THR A 1 138 ? 6.573 -2.370 -6.342 1.00 73.56 138 THR A N 1
ATOM 953 C CA . THR A 1 138 ? 5.671 -2.051 -7.451 1.00 73.56 138 THR A CA 1
ATOM 954 C C . THR A 1 138 ? 5.204 -0.603 -7.443 1.00 73.56 138 THR A C 1
ATOM 956 O O . THR A 1 138 ? 4.828 -0.086 -8.490 1.00 73.56 138 THR A O 1
ATOM 959 N N . ASN A 1 139 ? 5.321 0.085 -6.307 1.00 67.62 139 ASN A N 1
ATOM 960 C CA . ASN A 1 139 ? 4.989 1.498 -6.165 1.00 67.62 139 ASN A CA 1
ATOM 961 C C . ASN A 1 139 ? 6.243 2.339 -5.915 1.00 67.62 139 ASN A C 1
ATOM 963 O O . ASN A 1 139 ? 6.323 3.107 -4.958 1.00 67.62 139 ASN A O 1
ATOM 967 N N . GLY A 1 140 ? 7.269 2.131 -6.742 1.00 65.00 140 GLY A N 1
ATOM 968 C CA . GLY A 1 140 ? 8.515 2.869 -6.620 1.00 65.00 140 GLY A CA 1
ATOM 969 C C . GLY A 1 140 ? 9.102 2.776 -5.212 1.00 65.00 140 GLY A C 1
ATOM 970 O O . GLY A 1 140 ? 9.440 3.808 -4.637 1.00 65.00 140 GLY A O 1
ATOM 971 N N . ASN A 1 141 ? 9.247 1.557 -4.670 1.00 70.94 141 ASN A N 1
ATOM 972 C CA . ASN A 1 141 ? 9.806 1.271 -3.338 1.00 70.94 141 ASN A CA 1
ATOM 973 C C . ASN A 1 141 ? 9.311 2.242 -2.255 1.00 70.94 141 ASN A C 1
ATOM 975 O O . ASN A 1 141 ? 10.048 2.573 -1.321 1.00 70.94 141 ASN A O 1
ATOM 979 N N . ALA A 1 142 ? 8.071 2.714 -2.390 1.00 75.62 142 ALA A N 1
ATOM 980 C CA . ALA A 1 142 ? 7.449 3.538 -1.383 1.00 75.62 142 ALA A CA 1
ATOM 981 C C . ALA A 1 142 ? 7.350 2.727 -0.093 1.00 75.62 142 ALA A C 1
ATOM 983 O O . ALA A 1 142 ? 7.071 1.521 -0.116 1.00 75.62 142 ALA A O 1
ATOM 984 N N . THR A 1 143 ? 7.575 3.392 1.036 1.00 81.25 143 THR A N 1
ATOM 985 C CA . THR A 1 143 ? 7.347 2.772 2.337 1.00 81.25 143 THR A CA 1
ATOM 986 C C . THR A 1 143 ? 5.883 2.369 2.425 1.00 81.25 143 THR A C 1
ATOM 988 O O . THR A 1 143 ? 4.997 3.203 2.222 1.00 81.25 143 THR A O 1
ATOM 991 N N . THR A 1 144 ? 5.611 1.100 2.714 1.00 83.69 144 THR A N 1
ATOM 992 C CA . THR A 1 144 ? 4.228 0.665 2.893 1.00 83.69 144 THR A CA 1
ATOM 993 C C . THR A 1 144 ? 3.646 1.341 4.133 1.00 83.69 144 THR A C 1
ATOM 995 O O . THR A 1 144 ? 4.361 1.520 5.127 1.00 83.69 144 THR A O 1
ATOM 998 N N . PRO A 1 145 ? 2.347 1.702 4.127 1.00 79.88 145 PRO A N 1
ATOM 999 C CA . PRO A 1 145 ? 1.714 2.365 5.268 1.00 79.88 145 PRO A CA 1
ATOM 1000 C C . PRO A 1 145 ? 1.900 1.601 6.580 1.00 79.88 145 PRO A C 1
ATOM 1002 O O . PRO A 1 145 ? 1.954 2.195 7.653 1.00 79.88 145 PRO A O 1
ATOM 1005 N N . PHE A 1 146 ? 2.057 0.279 6.484 1.00 84.25 146 PHE A N 1
ATOM 1006 C CA . PHE A 1 146 ? 2.184 -0.584 7.641 1.00 84.25 146 PHE A CA 1
ATOM 1007 C C . PHE A 1 146 ? 3.533 -0.476 8.372 1.00 84.25 146 PHE A C 1
ATOM 1009 O O . PHE A 1 146 ? 3.633 -0.837 9.543 1.00 84.25 146 PHE A O 1
ATOM 1016 N N . CYS A 1 147 ? 4.566 0.038 7.703 1.00 83.88 147 CYS A N 1
ATOM 1017 C CA . CYS A 1 147 ? 5.904 0.190 8.271 1.00 83.88 147 CYS A CA 1
ATOM 1018 C C . CYS A 1 147 ? 6.273 1.639 8.608 1.00 83.88 147 CYS A C 1
ATOM 1020 O O . CYS A 1 147 ? 7.429 1.921 8.929 1.00 83.88 147 CYS A O 1
ATOM 1022 N N . LEU A 1 148 ? 5.314 2.566 8.550 1.00 79.12 148 LEU A N 1
ATOM 1023 C CA . LEU A 1 148 ? 5.551 3.953 8.929 1.00 79.12 148 LEU A CA 1
ATOM 1024 C C . LEU A 1 148 ? 5.842 4.074 10.433 1.00 79.12 148 LEU A C 1
ATOM 1026 O O . LEU A 1 148 ? 5.209 3.436 11.274 1.00 79.12 148 LEU A O 1
ATOM 1030 N N . GLU A 1 149 ? 6.785 4.954 10.781 1.00 70.38 149 GLU A N 1
ATOM 1031 C CA . GLU A 1 149 ? 7.143 5.260 12.177 1.00 70.38 149 GLU A CA 1
ATOM 1032 C C . GLU A 1 149 ? 5.962 5.810 12.986 1.00 70.38 149 GLU A C 1
ATOM 1034 O O . GLU A 1 149 ? 5.912 5.617 14.198 1.00 70.38 149 GLU A O 1
ATOM 1039 N N . ALA A 1 150 ? 5.000 6.450 12.311 1.00 64.44 150 ALA A N 1
ATOM 1040 C CA . ALA A 1 150 ? 3.767 6.953 12.916 1.00 64.44 150 ALA A CA 1
ATOM 1041 C C . ALA A 1 150 ? 2.877 5.839 13.510 1.00 64.44 150 ALA A C 1
ATOM 1043 O O . ALA A 1 150 ? 1.910 6.143 14.204 1.00 64.44 150 ALA A O 1
ATOM 1044 N N . GLY A 1 151 ? 3.233 4.567 13.289 1.00 66.44 151 GLY A N 1
ATOM 1045 C CA . GLY A 1 151 ? 2.498 3.410 13.772 1.00 66.44 151 GLY A CA 1
ATOM 1046 C C . GLY A 1 151 ? 1.170 3.228 13.050 1.00 66.44 151 GLY A C 1
ATOM 1047 O O . GLY A 1 151 ? 0.737 4.063 12.258 1.00 66.44 151 GLY A O 1
ATOM 1048 N N . ILE A 1 152 ? 0.522 2.100 13.317 1.00 82.75 152 ILE A N 1
ATOM 1049 C CA . ILE A 1 152 ? -0.825 1.817 12.823 1.00 82.75 152 ILE A CA 1
ATOM 1050 C C . ILE A 1 152 ? -1.763 1.849 14.027 1.00 82.75 152 ILE A C 1
ATOM 1052 O O . ILE A 1 152 ? -1.410 1.411 15.125 1.00 82.75 152 ILE A O 1
ATOM 1056 N N . GLY A 1 153 ? -2.968 2.373 13.843 1.00 88.25 153 GLY A N 1
ATOM 1057 C CA . GLY A 1 153 ? -3.966 2.375 14.896 1.00 88.25 153 GLY A CA 1
ATOM 1058 C C . GLY A 1 153 ? -5.256 3.048 14.477 1.00 88.25 153 GLY A C 1
ATOM 1059 O O . GLY A 1 153 ? -5.397 3.550 13.363 1.00 88.25 153 GLY A O 1
ATOM 1060 N N . VAL A 1 154 ? -6.192 3.046 15.415 1.00 93.06 154 VAL A N 1
ATOM 1061 C CA . VAL A 1 154 ? -7.439 3.793 15.315 1.00 93.06 154 VAL A CA 1
ATOM 1062 C C . VAL A 1 154 ? -7.381 5.020 16.212 1.00 93.06 154 VAL A C 1
ATOM 1064 O O . VAL A 1 154 ? -6.620 5.059 17.181 1.00 93.06 154 VAL A O 1
ATOM 1067 N N . HIS A 1 155 ? -8.181 6.026 15.888 1.00 94.00 155 HIS A N 1
ATOM 1068 C CA . HIS A 1 155 ? -8.153 7.325 16.546 1.00 94.00 155 HIS A CA 1
ATOM 1069 C C . HIS A 1 155 ? -9.375 7.544 17.447 1.00 94.00 155 HIS A C 1
ATOM 1071 O O . HIS A 1 155 ? -10.415 6.896 17.295 1.00 94.00 155 HIS A O 1
ATOM 1077 N N . GLU A 1 156 ? -9.232 8.440 18.427 1.00 93.62 156 GLU A N 1
ATOM 1078 C CA . GLU A 1 156 ? -10.335 8.859 19.304 1.00 93.62 156 GLU A CA 1
ATOM 1079 C C . GLU A 1 156 ? -11.346 9.749 18.563 1.00 93.62 156 GLU A C 1
ATOM 1081 O O . GLU A 1 156 ? -12.561 9.585 18.724 1.00 93.62 156 GLU A O 1
ATOM 1086 N N . GLU A 1 157 ? -10.851 10.648 17.711 1.00 93.69 157 GLU A N 1
ATOM 1087 C CA . GLU A 1 157 ? -11.651 11.585 16.924 1.00 93.69 157 GLU A CA 1
ATOM 1088 C C . GLU A 1 157 ? -11.613 11.225 15.429 1.00 93.69 157 GLU A C 1
ATOM 1090 O O . GLU A 1 157 ? -10.690 10.539 14.979 1.00 93.69 157 GLU A O 1
ATOM 1095 N N . PRO A 1 158 ? -12.620 11.656 14.645 1.00 92.12 158 PRO A N 1
ATOM 1096 C CA . PRO A 1 158 ? -12.615 11.493 13.196 1.00 92.12 158 PRO A CA 1
ATOM 1097 C C . PRO A 1 158 ? -11.380 12.120 12.549 1.00 92.12 158 PRO A C 1
ATOM 1099 O O . PRO A 1 158 ? -11.047 13.280 12.793 1.00 92.12 158 PRO A O 1
ATOM 1102 N N . CYS A 1 159 ? -10.746 11.369 11.660 1.00 89.12 159 CYS A N 1
ATOM 1103 C CA . CYS A 1 159 ? -9.760 11.885 10.734 1.00 89.12 159 CYS A CA 1
ATOM 1104 C C . CYS A 1 159 ? -10.445 12.802 9.716 1.00 89.12 159 CYS A C 1
ATOM 1106 O O . CYS A 1 159 ? -11.546 12.525 9.232 1.00 89.12 159 CYS A O 1
ATOM 1108 N N . VAL A 1 160 ? -9.784 13.899 9.365 1.00 86.44 160 VAL A N 1
ATOM 1109 C CA . VAL A 1 160 ? -10.306 14.879 8.411 1.00 86.44 160 VAL A CA 1
ATOM 1110 C C . VAL A 1 160 ? -9.697 14.645 7.044 1.00 86.44 160 VAL A C 1
ATOM 1112 O O . VAL A 1 160 ? -8.524 14.303 6.944 1.00 86.44 160 VAL A O 1
ATOM 1115 N N . ALA A 1 161 ? -10.469 14.857 5.977 1.00 77.81 161 ALA A N 1
ATOM 1116 C CA . ALA A 1 161 ? -9.911 14.833 4.633 1.00 77.81 161 ALA A CA 1
ATOM 1117 C C . ALA A 1 161 ? -8.754 15.842 4.536 1.00 77.81 161 ALA A C 1
ATOM 1119 O O . ALA A 1 161 ? -8.941 17.042 4.748 1.00 77.81 161 ALA A O 1
ATOM 1120 N N . SER A 1 162 ? -7.561 15.342 4.228 1.00 66.50 162 SER A N 1
ATOM 1121 C CA . SER A 1 162 ? -6.439 16.137 3.777 1.00 66.50 162 SER A CA 1
ATOM 1122 C C . SER A 1 162 ? -6.880 16.916 2.549 1.00 66.50 162 SER A C 1
ATOM 1124 O O . SER A 1 162 ? -7.170 16.353 1.493 1.00 66.50 162 SER A O 1
ATOM 1126 N N . ASN A 1 163 ? -6.933 18.235 2.701 1.00 59.00 163 ASN A N 1
ATOM 1127 C CA . ASN A 1 163 ? -7.073 19.148 1.574 1.00 59.00 163 ASN A CA 1
ATOM 1128 C C . ASN A 1 163 ? -5.721 19.412 0.900 1.00 59.00 163 ASN A C 1
ATOM 1130 O O . ASN A 1 163 ? -5.660 20.188 -0.055 1.00 59.00 163 ASN A O 1
ATOM 1134 N N . GLU A 1 164 ? -4.638 18.787 1.377 1.00 55.03 164 GLU A N 1
ATOM 1135 C CA . GLU A 1 164 ? -3.393 18.757 0.629 1.00 55.03 164 GLU A CA 1
ATOM 1136 C C . GLU A 1 164 ? -3.623 17.853 -0.575 1.00 55.03 164 GLU A C 1
ATOM 1138 O O . GLU A 1 164 ? -3.588 16.625 -0.488 1.00 55.03 164 GLU A O 1
ATOM 1143 N N . ALA A 1 165 ? -3.920 18.478 -1.715 1.00 52.34 165 ALA A N 1
ATOM 1144 C CA . ALA A 1 165 ? -3.817 17.811 -2.995 1.00 52.34 165 ALA A CA 1
ATOM 1145 C C . ALA A 1 165 ? -2.423 17.188 -3.037 1.00 52.34 165 ALA A C 1
ATOM 1147 O O . ALA A 1 165 ? -1.436 17.923 -3.057 1.00 52.34 165 ALA A O 1
ATOM 1148 N N . GLN A 1 166 ? -2.360 15.855 -2.985 1.00 55.75 166 GLN A N 1
ATOM 1149 C CA . GLN A 1 166 ? -1.123 15.101 -3.118 1.00 55.75 166 GLN A CA 1
ATOM 1150 C C . GLN A 1 166 ? -0.400 15.689 -4.331 1.00 55.75 166 GLN A C 1
ATOM 1152 O O . 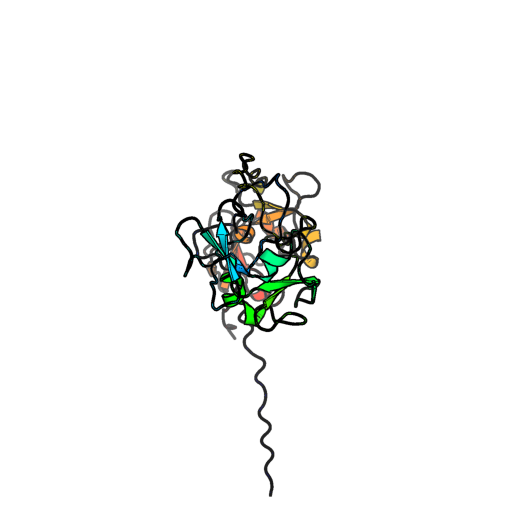GLN A 1 166 ? -0.952 15.646 -5.437 1.00 55.75 166 GLN A O 1
ATOM 1157 N N . GLU A 1 167 ? 0.723 16.387 -4.098 1.00 59.31 167 GLU A N 1
ATOM 1158 C CA . GLU A 1 167 ? 1.365 17.187 -5.143 1.00 59.31 167 GLU A CA 1
ATOM 1159 C C . GLU A 1 167 ? 1.627 16.225 -6.293 1.00 59.31 167 GLU A C 1
ATOM 1161 O O . GLU A 1 167 ? 2.328 15.225 -6.117 1.00 59.31 167 GLU A O 1
ATOM 1166 N N . LYS A 1 168 ? 0.953 16.454 -7.430 1.00 68.56 168 LYS A N 1
ATOM 1167 C CA . LYS A 1 168 ? 1.017 15.523 -8.551 1.00 68.56 168 LYS A CA 1
ATOM 1168 C C . LYS A 1 168 ? 2.501 15.304 -8.842 1.00 68.56 168 LYS A C 1
ATOM 1170 O O . LYS A 1 168 ? 3.187 16.307 -9.066 1.00 68.56 168 LYS A O 1
ATOM 1175 N N . PRO A 1 169 ? 2.988 14.047 -8.830 1.00 79.19 169 PRO A N 1
ATOM 1176 C CA . PRO A 1 169 ? 4.387 13.763 -9.081 1.00 79.19 169 PRO A CA 1
ATOM 1177 C C . PRO A 1 169 ? 4.869 14.545 -10.296 1.00 79.19 169 PRO A C 1
ATOM 1179 O O . PRO A 1 169 ? 4.169 14.619 -11.316 1.00 79.19 169 PRO A O 1
ATOM 1182 N N . GLN A 1 170 ? 6.021 15.199 -10.156 1.00 86.94 170 GLN A N 1
ATOM 1183 C CA . GLN A 1 170 ? 6.540 16.049 -11.213 1.00 86.94 170 GLN A CA 1
ATOM 1184 C C . GLN A 1 170 ? 6.669 15.213 -12.488 1.00 86.94 170 GLN A C 1
ATOM 1186 O O . GLN A 1 170 ? 7.265 14.141 -12.489 1.00 86.94 170 GLN A O 1
ATOM 1191 N N . ALA A 1 171 ? 6.094 15.699 -13.580 1.00 90.06 171 ALA A N 1
ATOM 1192 C CA . ALA A 1 171 ? 6.265 15.063 -14.870 1.00 90.06 171 ALA A CA 1
ATOM 1193 C C . ALA A 1 171 ? 7.715 15.208 -15.354 1.00 90.06 171 ALA A C 1
ATOM 1195 O O . ALA A 1 171 ? 8.314 16.278 -15.227 1.00 90.06 171 ALA A O 1
ATOM 1196 N N . CYS A 1 172 ? 8.246 14.161 -15.970 1.00 90.81 172 CYS A N 1
ATOM 1197 C CA . CYS A 1 172 ? 9.550 14.168 -16.628 1.00 90.81 172 CYS A CA 1
ATOM 1198 C C . CYS A 1 172 ? 9.458 13.440 -17.963 1.00 90.81 172 CYS A C 1
ATOM 1200 O O . CYS A 1 172 ? 8.441 12.811 -18.234 1.00 90.81 172 CYS A O 1
ATOM 1202 N N . CYS A 1 173 ? 10.497 13.552 -18.794 1.00 87.44 173 CYS A N 1
ATOM 1203 C CA . CYS A 1 173 ? 10.505 13.089 -20.181 1.00 87.44 173 CYS A CA 1
ATOM 1204 C C . CYS A 1 173 ? 9.269 13.548 -20.986 1.00 87.44 173 CYS A C 1
ATOM 1206 O O . CYS A 1 173 ? 8.147 13.049 -20.859 1.00 87.44 173 CYS A O 1
ATOM 1208 N N . LEU A 1 174 ? 9.481 14.506 -21.882 1.00 86.38 174 LEU A N 1
ATOM 1209 C CA . LEU A 1 174 ? 8.442 14.934 -22.809 1.00 86.38 174 LEU A CA 1
ATOM 1210 C C . LEU A 1 174 ? 8.557 14.122 -24.100 1.00 86.38 174 LEU A C 1
ATOM 1212 O O . LEU A 1 174 ? 9.606 14.100 -24.741 1.00 86.38 174 LEU A O 1
ATOM 1216 N N . SER A 1 175 ? 7.457 13.499 -24.517 1.00 82.25 175 SER A N 1
ATOM 1217 C CA . SER A 1 175 ? 7.322 12.952 -25.871 1.00 82.25 175 SER A CA 1
ATOM 1218 C C . SER A 1 175 ? 7.587 14.037 -26.925 1.00 82.25 175 SER A C 1
ATOM 1220 O O . SER A 1 175 ? 7.515 15.238 -26.650 1.00 82.25 175 SER A O 1
ATOM 1222 N N . LYS A 1 176 ? 7.779 13.643 -28.191 1.00 79.06 176 LYS A N 1
ATOM 1223 C CA . LYS A 1 176 ? 7.929 14.597 -29.312 1.00 79.06 176 LYS A CA 1
ATOM 1224 C C . LYS A 1 176 ? 6.767 15.597 -29.432 1.00 79.06 176 LYS A C 1
ATOM 1226 O O . LYS A 1 176 ? 6.945 16.670 -29.998 1.00 79.06 176 LYS A O 1
ATOM 1231 N N . LYS A 1 177 ? 5.584 15.246 -28.912 1.00 82.06 177 LYS A N 1
ATOM 1232 C CA . LYS A 1 177 ? 4.375 16.088 -28.899 1.00 82.06 177 LYS A CA 1
ATOM 1233 C C . LYS A 1 177 ? 4.270 16.965 -27.639 1.00 82.06 177 LYS A C 1
ATOM 1235 O O . LYS A 1 177 ? 3.237 17.588 -27.424 1.00 82.06 177 LYS A O 1
ATOM 1240 N N . GLY A 1 178 ? 5.298 16.994 -26.787 1.00 84.06 178 GLY A N 1
ATOM 1241 C CA . GLY A 1 178 ? 5.319 17.763 -25.539 1.00 84.06 178 GLY A CA 1
ATOM 1242 C C . GLY A 1 178 ? 4.463 17.172 -24.413 1.00 84.06 178 GLY A C 1
ATOM 1243 O O . GLY A 1 178 ? 4.334 17.793 -23.362 1.00 84.06 178 GLY A O 1
ATOM 1244 N N . LYS A 1 179 ? 3.870 15.985 -24.607 1.00 86.25 179 LYS A N 1
ATOM 1245 C CA . LYS A 1 179 ? 3.134 15.272 -23.554 1.00 86.25 179 LYS A CA 1
ATOM 1246 C C . LYS A 1 179 ? 4.137 14.583 -22.625 1.00 86.25 179 LYS A C 1
ATOM 1248 O O . LYS A 1 179 ? 5.027 13.915 -23.157 1.00 86.25 179 LYS A O 1
ATOM 1253 N N . PRO A 1 180 ? 4.001 14.700 -21.296 1.00 86.88 180 PRO A N 1
ATOM 1254 C CA . PRO A 1 180 ? 4.840 13.953 -20.376 1.00 86.88 180 PRO A CA 1
ATOM 1255 C C . PRO A 1 180 ? 4.531 12.463 -20.459 1.00 86.88 180 PRO A C 1
ATOM 1257 O O . PRO A 1 180 ? 3.364 12.071 -20.502 1.00 86.88 180 PRO A O 1
ATOM 1260 N N . VAL A 1 181 ? 5.585 11.663 -20.502 1.00 89.50 181 VAL A N 1
ATOM 1261 C CA . VAL A 1 181 ? 5.513 10.195 -20.547 1.00 89.50 181 VAL A CA 1
ATOM 1262 C C . VAL A 1 181 ? 6.348 9.549 -19.437 1.00 89.50 181 VAL A C 1
ATOM 1264 O O . VAL A 1 181 ? 6.369 8.331 -19.273 1.00 89.50 181 VAL A O 1
ATOM 1267 N N . GLY A 1 182 ? 6.995 10.378 -18.617 1.00 89.56 182 GLY A N 1
ATOM 1268 C CA . GLY A 1 182 ? 7.653 10.000 -17.382 1.00 89.56 182 GLY A CA 1
ATOM 1269 C C . GLY A 1 182 ? 7.076 10.693 -16.154 1.00 89.56 182 GLY A C 1
ATOM 1270 O O . GLY A 1 182 ? 6.407 11.728 -16.223 1.00 89.56 182 GLY A O 1
ATOM 1271 N N . THR A 1 183 ? 7.380 10.114 -15.001 1.00 90.44 183 THR A N 1
ATOM 1272 C CA . THR A 1 183 ? 7.084 10.652 -13.676 1.00 90.44 183 THR A CA 1
ATOM 1273 C C . THR A 1 183 ? 8.345 10.637 -12.818 1.00 90.44 183 THR A C 1
ATOM 1275 O O . THR A 1 183 ? 9.075 9.649 -12.798 1.00 90.44 183 THR A O 1
ATOM 1278 N N . CYS A 1 184 ? 8.601 11.731 -12.104 1.00 89.94 184 CYS A N 1
ATOM 1279 C CA . CYS A 1 184 ? 9.660 11.815 -11.111 1.00 89.94 184 CYS A CA 1
ATOM 1280 C C . CYS A 1 184 ? 9.233 11.093 -9.837 1.00 89.94 184 CYS A C 1
ATOM 1282 O O . CYS A 1 184 ? 8.225 11.455 -9.228 1.00 89.94 184 CYS A O 1
ATOM 1284 N N . ILE A 1 185 ? 10.027 10.113 -9.421 1.00 86.00 185 ILE A N 1
ATOM 1285 C CA . ILE A 1 185 ? 9.852 9.372 -8.170 1.00 86.00 185 ILE A CA 1
ATOM 1286 C C . ILE A 1 185 ? 11.118 9.465 -7.320 1.00 86.00 185 ILE A C 1
ATOM 1288 O O . ILE A 1 185 ? 12.175 9.874 -7.804 1.00 86.00 185 ILE A O 1
ATOM 1292 N N . GLU A 1 186 ? 11.042 9.079 -6.050 1.00 84.25 186 GLU A N 1
ATOM 1293 C CA . GLU A 1 186 ? 12.252 8.951 -5.241 1.00 84.25 186 GLU A CA 1
ATOM 1294 C C . GLU A 1 186 ? 13.170 7.836 -5.792 1.00 84.25 186 GLU A C 1
ATOM 1296 O O . GLU A 1 186 ? 12.676 6.801 -6.243 1.00 84.25 186 GLU A O 1
ATOM 1301 N N . PRO A 1 187 ? 14.511 7.986 -5.749 1.00 81.56 187 PRO A N 1
ATOM 1302 C CA . PRO A 1 187 ? 15.456 6.982 -6.239 1.00 81.56 187 PRO A CA 1
ATOM 1303 C C . PRO A 1 187 ? 15.373 5.664 -5.482 1.00 81.56 187 PRO A C 1
ATOM 1305 O O . PRO A 1 187 ? 15.719 4.621 -6.040 1.00 81.56 187 PRO A O 1
ATOM 1308 N N . SER A 1 188 ? 14.905 5.706 -4.226 1.00 74.38 188 SER A N 1
ATOM 1309 C CA . SER A 1 188 ? 14.515 4.517 -3.471 1.00 74.38 188 SER A CA 1
ATOM 1310 C C . SER A 1 188 ? 13.656 3.626 -4.355 1.00 74.38 188 SER A C 1
ATOM 1312 O O . SER A 1 188 ? 13.949 2.438 -4.412 1.00 74.38 188 SER A O 1
ATOM 1314 N N . GLY A 1 189 ? 12.746 4.209 -5.142 1.00 72.94 189 GLY A N 1
ATOM 1315 C CA . GLY A 1 189 ? 11.804 3.569 -6.049 1.00 72.94 189 GLY A CA 1
ATOM 1316 C C . GLY A 1 189 ? 12.267 2.960 -7.336 1.00 72.94 189 GLY A C 1
ATOM 1317 O O . GLY A 1 189 ? 11.507 2.257 -7.996 1.00 72.94 189 GLY A O 1
ATOM 1318 N N . VAL A 1 190 ? 13.530 3.146 -7.656 1.00 77.81 190 VAL A N 1
ATOM 1319 C CA . VAL A 1 190 ? 14.146 2.456 -8.773 1.00 77.81 190 VAL A CA 1
ATOM 1320 C C . VAL A 1 190 ? 14.886 1.238 -8.211 1.00 77.81 190 VAL A C 1
ATOM 1322 O O . VAL A 1 190 ? 15.574 1.379 -7.191 1.00 77.81 190 VAL A O 1
ATOM 1325 N N . PRO A 1 191 ? 14.774 0.043 -8.828 1.00 70.62 191 PRO A N 1
ATOM 1326 C CA . PRO A 1 191 ? 15.565 -1.120 -8.436 1.00 70.62 191 PRO A CA 1
ATOM 1327 C C . PRO A 1 191 ? 17.050 -0.765 -8.326 1.00 70.62 191 PRO A C 1
ATOM 1329 O O . PRO A 1 191 ? 17.575 -0.042 -9.171 1.00 70.62 191 PRO A O 1
ATOM 1332 N N . GLU A 1 192 ? 17.745 -1.265 -7.301 1.00 72.56 192 GLU A N 1
ATOM 1333 C CA . GLU A 1 192 ? 19.103 -0.809 -6.957 1.00 72.56 192 GLU A CA 1
ATOM 1334 C C . GLU A 1 192 ? 20.090 -0.908 -8.135 1.00 72.56 192 GLU A C 1
ATOM 1336 O O . GLU A 1 192 ? 20.857 0.021 -8.379 1.00 72.56 192 GLU A O 1
ATOM 1341 N N . GLY A 1 193 ? 19.985 -1.969 -8.945 1.00 70.69 193 GLY A N 1
ATOM 1342 C CA . GLY A 1 193 ? 20.791 -2.156 -10.158 1.00 70.69 193 GLY A CA 1
ATOM 1343 C C . GLY A 1 193 ? 20.458 -1.218 -11.329 1.00 70.69 193 GLY A C 1
ATOM 1344 O O . GLY A 1 193 ? 21.245 -1.129 -12.264 1.00 70.69 193 GLY A O 1
ATOM 1345 N N . GLN A 1 194 ? 19.323 -0.514 -11.290 1.00 74.81 194 GLN A N 1
ATOM 1346 C CA . GLN A 1 194 ? 18.869 0.422 -12.329 1.00 74.81 194 GLN A CA 1
ATOM 1347 C C . GLN A 1 194 ? 18.998 1.896 -11.912 1.00 74.81 194 GLN A C 1
ATOM 1349 O O . GLN A 1 194 ? 18.918 2.781 -12.763 1.00 74.81 194 GLN A O 1
ATOM 1354 N N . ARG A 1 195 ? 19.252 2.189 -10.627 1.00 80.81 195 ARG A N 1
ATOM 1355 C CA . ARG A 1 195 ? 19.377 3.566 -10.100 1.00 80.81 195 ARG A CA 1
ATOM 1356 C C . ARG A 1 195 ? 20.453 4.400 -10.799 1.00 80.81 195 ARG A C 1
ATOM 1358 O O . ARG A 1 195 ? 20.311 5.612 -10.892 1.00 80.81 195 ARG A O 1
ATOM 1365 N N . GLY A 1 196 ? 21.520 3.767 -11.289 1.00 78.19 196 GLY A N 1
ATOM 1366 C CA . GLY A 1 196 ? 22.583 4.442 -12.043 1.00 78.19 196 GLY A CA 1
ATOM 1367 C C . GLY A 1 196 ? 22.249 4.709 -13.515 1.00 78.19 196 GLY A C 1
ATOM 1368 O O . GLY A 1 196 ? 23.014 5.393 -14.188 1.00 78.19 196 GLY A O 1
ATOM 1369 N N . SER A 1 197 ? 21.143 4.155 -14.017 1.00 73.56 197 SER A N 1
ATOM 1370 C CA . SER A 1 197 ? 20.746 4.209 -15.429 1.00 73.56 197 SER A CA 1
ATOM 1371 C C . SER A 1 197 ? 19.513 5.072 -15.677 1.00 73.56 197 SER A C 1
ATOM 1373 O O . SER A 1 197 ? 19.240 5.406 -16.824 1.00 73.56 197 SER A O 1
ATOM 1375 N N . VAL A 1 198 ? 18.770 5.435 -14.629 1.00 74.19 198 VAL A N 1
ATOM 1376 C CA . VAL A 1 198 ? 17.621 6.339 -14.737 1.00 74.19 198 VAL A CA 1
ATOM 1377 C C . VAL A 1 198 ? 18.093 7.774 -14.930 1.00 74.19 198 VAL A C 1
ATOM 1379 O O . VAL A 1 198 ? 18.893 8.301 -14.154 1.00 74.19 198 VAL A O 1
ATOM 1382 N N . GLU A 1 199 ? 17.594 8.417 -15.979 1.00 70.38 199 GLU A N 1
ATOM 1383 C CA . GLU A 1 199 ? 17.864 9.828 -16.208 1.00 70.38 199 GLU A CA 1
ATOM 1384 C C . GLU A 1 199 ? 17.201 10.668 -15.105 1.00 70.38 199 GLU A C 1
ATOM 1386 O O . GLU A 1 199 ? 16.082 10.401 -14.667 1.00 70.38 199 GLU A O 1
ATOM 1391 N N . GLN A 1 200 ? 17.894 11.707 -14.646 1.00 67.50 200 GLN A N 1
ATOM 1392 C CA . GLN A 1 200 ? 17.323 12.710 -13.737 1.00 67.50 200 GLN A CA 1
ATOM 1393 C C . GLN A 1 200 ? 16.681 13.866 -14.511 1.00 67.50 200 GLN A C 1
ATOM 1395 O O . GLN A 1 200 ? 16.364 14.902 -13.928 1.00 67.50 200 GLN A O 1
ATOM 1400 N N . ASP A 1 201 ? 16.540 13.723 -15.832 1.00 67.69 201 ASP A N 1
ATOM 1401 C CA . ASP A 1 201 ? 16.177 14.842 -16.686 1.00 67.69 201 ASP A CA 1
ATOM 1402 C C . ASP A 1 201 ? 14.784 15.375 -16.330 1.00 67.69 201 ASP A C 1
ATOM 1404 O O . ASP A 1 201 ? 13.844 14.626 -16.052 1.00 67.69 201 ASP A O 1
ATOM 1408 N N . LEU A 1 202 ? 14.687 16.703 -16.290 1.00 79.50 202 LEU A N 1
ATOM 1409 C CA . LEU A 1 202 ? 13.554 17.508 -15.829 1.00 79.50 202 LEU A CA 1
ATOM 1410 C C . LEU A 1 202 ? 13.144 17.331 -14.359 1.00 79.50 202 LEU A C 1
ATOM 1412 O O . LEU A 1 202 ? 12.421 18.188 -13.856 1.00 79.50 202 LEU A O 1
ATOM 1416 N N . CYS A 1 203 ? 13.597 16.298 -13.650 1.00 86.81 203 CYS A N 1
ATOM 1417 C CA . CYS A 1 203 ? 13.251 16.085 -12.250 1.00 86.81 203 CYS A CA 1
ATOM 1418 C C . CYS A 1 203 ? 14.003 17.028 -11.302 1.00 86.81 203 CYS A C 1
ATOM 1420 O O . CYS A 1 203 ? 15.154 17.400 -11.536 1.00 86.81 203 CYS A O 1
ATOM 1422 N N . LYS A 1 204 ? 13.357 17.414 -10.189 1.00 87.31 204 LYS A N 1
ATOM 1423 C CA . LYS A 1 204 ? 14.046 18.084 -9.072 1.00 87.31 204 LYS A CA 1
ATOM 1424 C C . LYS A 1 204 ? 15.253 17.234 -8.616 1.00 87.31 204 LYS A C 1
ATOM 1426 O O . LYS A 1 204 ? 15.166 16.002 -8.642 1.00 87.31 204 LYS A O 1
ATOM 1431 N N . PRO A 1 205 ? 16.358 17.861 -8.160 1.00 87.06 205 PRO A N 1
ATOM 1432 C CA . PRO A 1 205 ? 17.514 17.133 -7.646 1.00 87.06 205 PRO A CA 1
ATOM 1433 C C . PRO A 1 205 ? 17.115 16.112 -6.580 1.00 87.06 205 PRO A C 1
ATOM 1435 O O . PRO A 1 205 ? 16.371 16.438 -5.656 1.00 87.06 205 PRO A O 1
ATOM 1438 N N . GLY A 1 206 ? 17.633 14.890 -6.708 1.00 83.06 206 GLY A N 1
ATOM 1439 C CA . GLY A 1 206 ? 17.321 13.795 -5.792 1.00 83.06 206 GLY A CA 1
ATOM 1440 C C . GLY A 1 206 ? 16.094 12.967 -6.171 1.00 83.06 206 GLY A C 1
ATOM 1441 O O . GLY A 1 206 ? 15.757 12.079 -5.404 1.00 83.06 206 GLY A O 1
ATOM 1442 N N . LEU A 1 207 ? 15.464 13.205 -7.328 1.00 87.25 207 LEU A N 1
ATOM 1443 C CA . LEU A 1 207 ? 14.420 12.347 -7.901 1.00 87.25 207 LEU A CA 1
ATOM 1444 C C . LEU A 1 207 ? 14.921 11.635 -9.170 1.00 87.25 207 LEU A C 1
ATOM 1446 O O . LEU A 1 207 ? 15.839 12.106 -9.841 1.00 87.25 207 LEU A O 1
ATOM 1450 N N . ALA A 1 208 ? 14.309 10.499 -9.497 1.00 88.69 208 ALA A N 1
ATOM 1451 C CA . ALA A 1 208 ? 14.563 9.712 -10.699 1.00 88.69 208 ALA A CA 1
ATOM 1452 C C . ALA A 1 208 ? 13.375 9.798 -11.664 1.00 88.69 208 ALA A C 1
ATOM 1454 O O . ALA A 1 208 ? 12.228 9.658 -11.236 1.00 88.69 208 ALA A O 1
ATOM 1455 N N . CYS A 1 209 ? 13.639 9.991 -12.958 1.00 89.88 209 CYS A N 1
ATOM 1456 C CA . CYS A 1 209 ? 12.599 9.927 -13.976 1.00 89.88 209 CYS A CA 1
ATOM 1457 C C . CYS A 1 209 ? 12.334 8.472 -14.371 1.00 89.88 209 CYS A C 1
ATOM 1459 O O . CYS A 1 209 ? 13.231 7.788 -14.866 1.00 89.88 209 CYS A O 1
ATOM 1461 N N . VAL A 1 210 ? 11.099 8.004 -14.191 1.00 87.75 210 VAL A N 1
ATOM 1462 C CA . VAL A 1 210 ? 10.669 6.666 -14.621 1.00 87.75 210 VAL A CA 1
ATOM 1463 C C . VAL A 1 210 ? 9.506 6.742 -15.610 1.00 87.75 210 VAL A C 1
ATOM 1465 O O . VAL A 1 210 ? 8.724 7.693 -15.539 1.00 87.75 210 VAL A O 1
ATOM 1468 N N . PRO A 1 211 ? 9.348 5.760 -16.517 1.00 86.88 211 PRO A N 1
ATOM 1469 C CA . PRO A 1 211 ? 8.173 5.674 -17.378 1.00 86.88 211 PRO A CA 1
ATOM 1470 C C . PRO A 1 211 ? 6.867 5.708 -16.578 1.00 86.88 211 PRO A C 1
ATOM 1472 O O . PRO A 1 211 ? 6.709 4.972 -15.606 1.00 86.88 211 PRO A O 1
ATOM 1475 N N . GLU A 1 212 ? 5.892 6.501 -17.023 1.00 85.25 212 GLU A N 1
ATOM 1476 C CA . GLU A 1 212 ? 4.563 6.564 -16.393 1.00 85.25 212 GLU A CA 1
ATOM 1477 C C . GLU A 1 212 ? 3.838 5.202 -16.453 1.00 85.25 212 GLU A C 1
ATOM 1479 O O . GLU A 1 212 ? 3.046 4.856 -15.581 1.00 85.25 212 GLU A O 1
ATOM 1484 N N . ALA A 1 213 ? 4.148 4.385 -17.463 1.00 81.62 213 ALA A N 1
ATOM 1485 C CA . ALA A 1 213 ? 3.678 3.005 -17.557 1.00 81.62 213 ALA A CA 1
ATOM 1486 C C . ALA A 1 213 ? 4.101 2.150 -16.345 1.00 81.62 213 ALA A C 1
ATOM 1488 O O . ALA A 1 213 ? 3.303 1.349 -15.860 1.00 81.62 213 ALA A O 1
ATOM 1489 N N . LEU A 1 214 ? 5.315 2.362 -15.805 1.00 79.06 214 LEU A N 1
ATOM 1490 C CA . LEU A 1 214 ? 5.789 1.657 -14.607 1.00 79.06 214 LEU A CA 1
ATOM 1491 C C . LEU A 1 214 ? 4.982 2.041 -13.369 1.00 79.06 214 LEU A C 1
ATOM 1493 O O . LEU A 1 214 ? 4.628 1.166 -12.589 1.00 79.06 214 LEU A O 1
ATOM 1497 N N . THR A 1 215 ? 4.664 3.325 -13.201 1.00 76.62 215 THR A N 1
ATOM 1498 C CA . THR A 1 215 ? 3.937 3.806 -12.016 1.00 76.62 215 THR A CA 1
ATOM 1499 C C . THR A 1 215 ? 2.445 3.481 -12.063 1.00 76.62 215 THR A C 1
ATOM 1501 O O . THR A 1 215 ? 1.807 3.391 -11.017 1.00 76.62 215 THR A O 1
ATOM 1504 N N . ARG A 1 216 ? 1.875 3.280 -13.259 1.00 76.25 216 ARG A N 1
ATOM 1505 C CA . ARG A 1 216 ? 0.471 2.865 -13.433 1.00 76.25 216 ARG A CA 1
ATOM 1506 C C . ARG A 1 216 ? 0.266 1.356 -13.538 1.00 76.25 216 ARG A C 1
ATOM 1508 O O . ARG A 1 216 ? -0.865 0.904 -13.392 1.00 76.25 216 ARG A O 1
ATOM 1515 N N . GLY A 1 217 ? 1.314 0.587 -13.831 1.00 76.81 217 GLY A N 1
ATOM 1516 C CA . GLY A 1 217 ? 1.185 -0.838 -14.147 1.00 76.81 217 GLY A CA 1
ATOM 1517 C C . GLY A 1 217 ? 0.500 -1.112 -15.495 1.00 76.81 217 GLY A C 1
ATOM 1518 O O . GLY A 1 217 ? 0.030 -2.222 -15.734 1.00 76.81 217 GLY A O 1
ATOM 1519 N N . GLU A 1 218 ? 0.429 -0.115 -16.380 1.00 81.50 218 GLU A N 1
ATOM 1520 C CA . GLU A 1 218 ? -0.250 -0.197 -17.676 1.00 81.50 218 GLU A CA 1
ATOM 1521 C C . GLU A 1 218 ? 0.786 -0.172 -18.805 1.00 81.50 218 GLU A C 1
ATOM 1523 O O . GLU A 1 218 ? 1.408 0.860 -19.049 1.00 81.50 218 GLU A O 1
ATOM 1528 N N . PHE A 1 219 ? 0.962 -1.297 -19.507 1.00 86.38 219 PHE A N 1
ATOM 1529 C CA . PHE A 1 219 ? 1.923 -1.426 -20.610 1.00 86.38 219 PHE A CA 1
ATOM 1530 C C . PHE A 1 219 ? 1.224 -1.799 -21.906 1.00 86.38 219 PHE A C 1
ATOM 1532 O O . PHE A 1 219 ? 0.417 -2.732 -21.951 1.00 86.38 219 PHE A O 1
ATOM 1539 N N . THR A 1 220 ? 1.613 -1.128 -22.983 1.00 90.81 220 THR A N 1
ATOM 1540 C CA . THR A 1 220 ? 1.241 -1.533 -24.336 1.00 90.81 220 THR A CA 1
ATOM 1541 C C . THR A 1 220 ? 2.163 -2.666 -24.773 1.00 90.81 220 THR A C 1
ATOM 1543 O O . THR A 1 220 ? 3.382 -2.510 -24.797 1.00 90.81 220 THR A O 1
ATOM 1546 N N . LYS A 1 221 ? 1.595 -3.828 -25.104 1.00 91.25 221 LYS A N 1
ATOM 1547 C CA . LYS A 1 221 ? 2.357 -4.941 -25.689 1.00 91.25 221 LYS A CA 1
ATOM 1548 C C . LYS A 1 221 ? 2.661 -4.656 -27.154 1.00 91.25 221 LYS A C 1
ATOM 1550 O O . LYS A 1 221 ? 1.813 -4.126 -27.865 1.00 91.25 221 LYS A O 1
ATOM 1555 N N . CYS A 1 222 ? 3.823 -5.093 -27.618 1.00 91.31 222 CYS A N 1
ATOM 1556 C CA . CYS A 1 222 ? 4.241 -4.959 -29.008 1.00 91.31 222 CYS A CA 1
ATOM 1557 C C . CYS A 1 222 ? 4.795 -6.266 -29.568 1.00 91.31 222 CYS A C 1
ATOM 1559 O O . CYS A 1 222 ? 5.239 -7.149 -28.831 1.00 91.31 222 CYS A O 1
ATOM 1561 N N . ASN A 1 223 ? 4.761 -6.380 -30.897 1.00 89.81 223 ASN A N 1
ATOM 1562 C CA . ASN A 1 223 ? 5.380 -7.476 -31.625 1.00 89.81 223 ASN A CA 1
ATOM 1563 C C . ASN A 1 223 ? 6.179 -6.921 -32.806 1.00 89.81 223 ASN A C 1
ATOM 1565 O O . ASN A 1 223 ? 5.610 -6.376 -33.753 1.00 89.81 223 ASN A O 1
ATOM 1569 N N . ALA A 1 224 ? 7.497 -7.085 -32.747 1.00 87.44 224 ALA A N 1
ATOM 1570 C CA . ALA A 1 224 ? 8.425 -6.651 -33.788 1.00 87.44 224 ALA A CA 1
ATOM 1571 C C . ALA A 1 224 ? 9.295 -7.819 -34.290 1.00 87.44 224 ALA A C 1
ATOM 1573 O O . ALA A 1 224 ? 10.495 -7.669 -34.505 1.00 87.44 224 ALA A O 1
ATOM 1574 N N . GLY A 1 225 ? 8.701 -9.014 -34.415 1.00 87.12 225 GLY A N 1
ATOM 1575 C CA . GLY A 1 225 ? 9.437 -10.275 -34.603 1.00 87.12 225 GLY A CA 1
ATOM 1576 C C . GLY A 1 225 ? 9.889 -10.922 -33.286 1.00 87.12 225 GLY A C 1
ATOM 1577 O O . GLY A 1 225 ? 10.467 -12.004 -33.290 1.00 87.12 225 GLY A O 1
ATOM 1578 N N . TYR A 1 226 ? 9.583 -10.270 -32.167 1.00 86.44 226 TYR A N 1
ATOM 1579 C CA . TYR A 1 226 ? 9.683 -10.739 -30.789 1.00 86.44 226 TYR A CA 1
ATOM 1580 C C . TYR A 1 226 ? 8.535 -10.113 -29.988 1.00 86.44 226 TYR A C 1
ATOM 1582 O O . TYR A 1 226 ? 8.056 -9.038 -30.358 1.00 86.44 226 TYR A O 1
ATOM 1590 N N . SER A 1 227 ? 8.113 -10.754 -28.897 1.00 88.06 227 SER A N 1
ATOM 1591 C CA . SER A 1 227 ? 7.192 -10.136 -27.939 1.00 88.06 227 SER A CA 1
ATOM 1592 C C . SER A 1 227 ? 7.924 -9.134 -27.049 1.00 88.06 227 SER A C 1
ATOM 1594 O O . SER A 1 227 ? 9.043 -9.385 -26.582 1.00 88.06 227 SER A O 1
ATOM 1596 N N . GLY A 1 228 ? 7.291 -7.991 -26.817 1.00 90.00 228 GLY A N 1
ATOM 1597 C CA . GLY A 1 228 ? 7.852 -6.914 -26.019 1.00 90.00 228 GLY A CA 1
ATOM 1598 C C . GLY A 1 228 ? 6.796 -6.009 -25.405 1.00 90.00 228 GLY A C 1
ATOM 1599 O O . GLY A 1 228 ? 5.589 -6.216 -25.560 1.00 90.00 228 GLY A O 1
ATOM 1600 N N . VAL A 1 229 ? 7.278 -4.962 -24.745 1.00 90.31 229 VAL A N 1
ATOM 1601 C CA . VAL A 1 229 ? 6.459 -3.837 -24.288 1.00 90.31 229 VAL A CA 1
ATOM 1602 C C . VAL A 1 229 ? 6.954 -2.543 -24.916 1.00 90.31 229 VAL A C 1
ATOM 1604 O O . VAL A 1 229 ? 8.154 -2.361 -25.134 1.00 90.31 229 VAL A O 1
ATOM 1607 N N . CYS A 1 230 ? 6.023 -1.653 -25.228 1.00 91.00 230 CYS A N 1
ATOM 1608 C CA . CYS A 1 230 ? 6.337 -0.322 -25.710 1.00 91.00 230 CYS A CA 1
ATOM 1609 C C . CYS A 1 230 ? 6.881 0.528 -24.571 1.00 91.00 230 CYS A C 1
ATOM 1611 O O . CYS A 1 230 ? 6.299 0.587 -23.486 1.00 91.00 230 CYS A O 1
ATOM 1613 N N . VAL A 1 231 ? 8.013 1.174 -24.831 1.00 88.25 231 VAL A N 1
ATOM 1614 C CA . VAL A 1 231 ? 8.666 2.092 -23.902 1.00 88.25 231 VAL A CA 1
ATOM 1615 C C . VAL A 1 231 ? 9.013 3.372 -24.649 1.00 88.25 231 VAL A C 1
ATOM 1617 O O . VAL A 1 231 ? 9.544 3.321 -25.761 1.00 88.25 231 VAL A O 1
ATOM 1620 N N . ASP A 1 232 ? 8.742 4.527 -24.044 1.00 88.69 232 ASP A N 1
ATOM 1621 C CA . ASP A 1 232 ? 9.115 5.816 -24.619 1.00 88.69 232 ASP A CA 1
ATOM 1622 C C . ASP A 1 232 ? 10.622 5.944 -24.839 1.00 88.69 232 ASP A C 1
ATOM 1624 O O . ASP A 1 232 ? 11.448 5.550 -24.011 1.00 88.69 232 ASP A O 1
ATOM 1628 N N . ARG A 1 233 ? 10.993 6.584 -25.951 1.00 86.00 233 ARG A N 1
ATOM 1629 C CA . ARG A 1 233 ? 12.390 6.758 -26.365 1.00 86.00 233 ARG A CA 1
ATOM 1630 C C . ARG A 1 233 ? 13.272 7.494 -25.368 1.00 86.00 233 ARG A C 1
ATOM 1632 O O . ARG A 1 233 ? 14.480 7.298 -25.424 1.00 86.00 233 ARG A O 1
ATOM 1639 N N . CYS A 1 234 ? 12.718 8.298 -24.463 1.00 84.81 234 CYS A N 1
ATOM 1640 C CA . CYS A 1 234 ? 13.528 8.876 -23.386 1.00 84.81 234 CYS A CA 1
ATOM 1641 C C . CYS A 1 234 ? 14.175 7.801 -22.512 1.00 84.81 234 CYS A C 1
ATOM 1643 O O . CYS A 1 234 ? 15.273 7.981 -22.012 1.00 84.81 234 CYS A O 1
ATOM 1645 N N . PHE A 1 235 ? 13.509 6.662 -22.338 1.00 84.69 235 PHE A N 1
ATOM 1646 C CA . PHE A 1 235 ? 13.969 5.597 -21.454 1.00 84.69 235 PHE A CA 1
ATOM 1647 C C . PHE A 1 235 ? 14.795 4.541 -22.189 1.00 84.69 235 PHE A C 1
ATOM 1649 O O . PHE A 1 235 ? 15.237 3.564 -21.594 1.00 84.69 235 PHE A O 1
ATOM 1656 N N . VAL A 1 236 ? 15.064 4.749 -23.479 1.00 74.88 236 VAL A N 1
ATOM 1657 C CA . VAL A 1 236 ? 15.896 3.850 -24.283 1.00 74.88 236 VAL A CA 1
ATOM 1658 C C . VAL A 1 236 ? 17.343 3.840 -23.814 1.00 74.88 236 VAL A C 1
ATOM 1660 O O . VAL A 1 236 ? 17.984 2.800 -23.905 1.00 74.88 236 VAL A O 1
ATOM 1663 N N . GLY A 1 237 ? 17.846 4.941 -23.244 1.00 66.69 237 GLY A N 1
ATOM 1664 C CA . GLY A 1 237 ? 19.178 4.977 -22.630 1.00 66.69 237 GLY A CA 1
ATOM 1665 C C . GLY A 1 237 ? 19.356 3.956 -21.497 1.00 66.69 237 GLY A C 1
ATOM 1666 O O . GLY A 1 237 ? 20.471 3.501 -21.251 1.00 66.69 237 GLY A O 1
ATOM 1667 N N . ILE A 1 238 ? 18.256 3.530 -20.863 1.00 64.88 238 ILE A N 1
ATOM 1668 C CA . ILE A 1 238 ? 18.254 2.495 -19.820 1.00 64.88 238 ILE A CA 1
ATOM 1669 C C . ILE A 1 238 ? 18.534 1.112 -20.431 1.00 64.88 238 ILE A C 1
ATOM 1671 O O . ILE A 1 238 ? 19.186 0.264 -19.824 1.00 64.88 238 ILE A O 1
ATOM 1675 N N . THR A 1 239 ? 18.081 0.882 -21.663 1.00 62.75 239 THR A N 1
ATOM 1676 C CA . THR A 1 239 ? 18.272 -0.369 -22.396 1.00 62.75 239 THR A CA 1
ATOM 1677 C C . THR A 1 239 ? 19.408 -0.181 -23.402 1.00 62.75 239 THR A C 1
ATOM 1679 O O . THR A 1 239 ? 19.189 0.337 -24.492 1.00 62.75 239 THR A O 1
ATOM 1682 N N . ASN A 1 240 ? 20.633 -0.584 -23.047 1.00 60.88 240 ASN A N 1
ATOM 1683 C CA . ASN A 1 240 ? 21.872 -0.503 -23.857 1.00 60.88 240 ASN A CA 1
ATOM 1684 C C . ASN A 1 240 ? 21.851 -1.325 -25.176 1.00 60.88 240 ASN A C 1
ATOM 1686 O O . ASN A 1 240 ? 22.822 -1.969 -25.570 1.00 60.88 240 ASN A O 1
ATOM 1690 N N . SER A 1 241 ? 20.725 -1.355 -25.870 1.00 60.12 241 SER A N 1
ATOM 1691 C CA . SER A 1 241 ? 20.408 -2.271 -26.950 1.00 60.12 241 SER A CA 1
ATOM 1692 C C . SER A 1 241 ? 20.148 -1.487 -28.228 1.00 60.12 241 SER A C 1
ATOM 1694 O O . SER A 1 241 ? 19.160 -0.775 -28.361 1.00 60.12 241 SER A O 1
ATOM 1696 N N . SER A 1 242 ? 21.019 -1.685 -29.212 1.00 64.50 242 SER A N 1
ATOM 1697 C CA . SER A 1 242 ? 20.921 -1.175 -30.586 1.00 64.50 242 SER A CA 1
ATOM 1698 C C . SER A 1 242 ? 19.848 -1.885 -31.435 1.00 64.50 242 SER A C 1
ATOM 1700 O O . SER A 1 242 ? 19.796 -1.703 -32.648 1.00 64.50 242 SER A O 1
ATOM 1702 N N . LEU A 1 243 ? 18.987 -2.692 -30.807 1.00 66.12 243 LEU A N 1
ATOM 1703 C CA . LEU A 1 243 ? 18.061 -3.645 -31.434 1.00 66.12 243 LEU A CA 1
ATOM 1704 C C . LEU A 1 243 ? 16.586 -3.245 -31.249 1.00 66.12 243 LEU A C 1
ATOM 1706 O O . LEU A 1 243 ? 15.705 -4.085 -31.075 1.00 66.12 243 LEU A O 1
ATOM 1710 N N . LEU A 1 244 ? 16.327 -1.940 -31.269 1.00 68.75 244 LEU A N 1
ATOM 1711 C CA . LEU A 1 244 ? 15.004 -1.368 -31.050 1.00 68.75 244 LEU A CA 1
ATOM 1712 C C . LEU A 1 244 ? 14.287 -1.194 -32.385 1.00 68.75 244 LEU A C 1
ATOM 1714 O O . LEU A 1 244 ? 14.756 -0.469 -33.263 1.00 68.75 244 LEU A O 1
ATOM 1718 N N . LEU A 1 245 ? 13.154 -1.875 -32.533 1.00 74.25 245 LEU A N 1
ATOM 1719 C CA . LEU A 1 245 ? 12.291 -1.787 -33.707 1.00 74.25 245 LEU A CA 1
ATOM 1720 C C . LEU A 1 245 ? 11.011 -1.024 -33.340 1.00 74.25 245 LEU A C 1
ATOM 1722 O O . LEU A 1 245 ? 10.469 -1.184 -32.248 1.00 74.25 245 LEU A O 1
ATOM 1726 N N . GLU A 1 246 ? 10.499 -0.214 -34.267 1.00 72.62 246 GLU A N 1
ATOM 1727 C CA . GLU A 1 246 ? 9.253 0.565 -34.112 1.00 72.62 246 GLU A CA 1
ATOM 1728 C C . GLU A 1 246 ? 7.978 -0.299 -34.252 1.00 72.62 246 GLU A C 1
ATOM 1730 O O . GLU A 1 246 ? 6.879 0.215 -34.439 1.00 72.62 246 GLU A O 1
ATOM 1735 N N . GLY A 1 247 ? 8.098 -1.629 -34.208 1.00 76.75 247 GLY A N 1
ATOM 1736 C CA . GLY A 1 247 ? 6.987 -2.532 -34.501 1.00 76.75 247 GLY A CA 1
ATOM 1737 C C . GLY A 1 247 ? 5.890 -2.487 -33.437 1.00 76.75 247 GLY A C 1
ATOM 1738 O O . GLY A 1 247 ? 6.057 -3.063 -32.368 1.00 76.75 247 GLY A O 1
ATOM 1739 N N . GLY A 1 248 ? 4.756 -1.858 -33.760 1.00 83.44 248 GLY A N 1
ATOM 1740 C CA . GLY A 1 248 ? 3.513 -1.932 -32.982 1.00 83.44 248 GLY A CA 1
ATOM 1741 C C . GLY A 1 248 ? 3.394 -0.968 -31.798 1.00 83.44 248 GLY A C 1
ATOM 1742 O O . GLY A 1 248 ? 2.456 -1.121 -31.023 1.00 83.44 248 GLY A O 1
ATOM 1743 N N . CYS A 1 249 ? 4.308 -0.005 -31.666 1.00 90.06 249 CYS A N 1
ATOM 1744 C CA . CYS A 1 249 ? 4.254 1.040 -30.640 1.00 90.06 249 CYS A CA 1
ATOM 1745 C C . CYS A 1 249 ? 3.877 2.401 -31.231 1.00 90.06 249 CYS A C 1
ATOM 1747 O O . CYS A 1 249 ? 3.991 2.601 -32.444 1.00 90.06 249 CYS A O 1
ATOM 1749 N N . ASP A 1 250 ? 3.436 3.330 -30.384 1.00 88.06 250 ASP A N 1
ATOM 1750 C CA . ASP A 1 250 ? 3.054 4.669 -30.825 1.00 88.06 250 ASP A CA 1
ATOM 1751 C C . ASP A 1 250 ? 4.278 5.521 -31.225 1.00 88.06 250 ASP A C 1
ATOM 1753 O O . ASP A 1 250 ? 5.441 5.204 -30.950 1.00 88.06 250 ASP A O 1
ATOM 1757 N N . ASP A 1 251 ? 4.018 6.650 -31.895 1.00 83.88 251 ASP A N 1
ATOM 1758 C CA . ASP A 1 251 ? 5.048 7.613 -32.295 1.00 83.88 251 ASP A CA 1
ATOM 1759 C C . ASP A 1 251 ? 5.903 8.068 -31.098 1.00 83.88 251 ASP A C 1
ATOM 1761 O O . ASP A 1 251 ? 5.464 8.869 -30.270 1.00 83.88 251 ASP A O 1
ATOM 1765 N N . GLY A 1 252 ? 7.176 7.668 -31.079 1.00 83.38 252 GLY A N 1
ATOM 1766 C CA . GLY A 1 252 ? 8.118 8.054 -30.022 1.00 83.38 252 GLY A CA 1
ATOM 1767 C C . GLY A 1 252 ? 8.375 6.968 -28.985 1.00 83.38 252 GLY A C 1
ATOM 1768 O O . GLY A 1 252 ? 9.241 7.166 -28.137 1.00 83.38 252 GLY A O 1
ATOM 1769 N N . GLU A 1 253 ? 7.726 5.819 -29.115 1.00 88.94 253 GLU A N 1
ATOM 1770 C CA . GLU A 1 253 ? 8.023 4.608 -28.363 1.00 88.94 253 GLU A CA 1
ATOM 1771 C C . GLU A 1 253 ? 8.899 3.652 -29.189 1.00 88.94 253 GLU A C 1
ATOM 1773 O O . GLU A 1 253 ? 9.143 3.839 -30.389 1.00 88.94 253 GLU A O 1
ATOM 1778 N N . VAL A 1 254 ? 9.430 2.632 -28.526 1.00 89.94 254 VAL A N 1
ATOM 1779 C CA . VAL A 1 254 ? 10.114 1.496 -29.143 1.00 89.94 254 VAL A CA 1
ATOM 1780 C C . VAL A 1 254 ? 9.662 0.204 -28.485 1.00 89.94 254 VAL A C 1
ATOM 1782 O O . VAL A 1 254 ? 9.359 0.180 -27.292 1.00 89.94 254 VAL A O 1
ATOM 1785 N N . CYS A 1 255 ? 9.648 -0.881 -29.257 1.00 90.50 255 CYS A N 1
ATOM 1786 C CA . CYS A 1 255 ? 9.344 -2.195 -28.718 1.00 90.50 255 CYS A CA 1
ATOM 1787 C C . CYS A 1 255 ? 10.580 -2.762 -28.008 1.00 90.50 255 CYS A C 1
ATOM 1789 O O . CYS A 1 255 ? 11.589 -3.046 -28.654 1.00 90.50 255 CYS A O 1
ATOM 1791 N N . VAL A 1 256 ? 10.518 -2.921 -26.684 1.00 88.31 256 VAL A N 1
ATOM 1792 C CA . VAL A 1 256 ? 11.595 -3.523 -25.884 1.00 88.31 256 VAL A CA 1
ATOM 1793 C C . VAL A 1 256 ? 11.303 -5.015 -25.696 1.00 88.31 256 VAL A C 1
ATOM 1795 O O . VAL A 1 256 ? 10.260 -5.349 -25.128 1.00 88.31 256 VAL A O 1
ATOM 1798 N N . PRO A 1 257 ? 12.188 -5.931 -26.143 1.00 87.50 257 PRO A N 1
ATOM 1799 C CA . PRO A 1 257 ? 11.957 -7.366 -26.007 1.00 87.50 257 PRO A CA 1
ATOM 1800 C C . PRO A 1 257 ? 11.808 -7.810 -24.553 1.00 87.50 257 PRO A C 1
ATOM 1802 O O . PRO A 1 257 ? 12.649 -7.502 -23.704 1.00 87.50 257 PRO A O 1
ATOM 1805 N N . CYS A 1 258 ? 10.823 -8.668 -24.294 1.00 85.25 258 CYS A N 1
ATOM 1806 C CA . CYS A 1 258 ? 10.629 -9.264 -22.974 1.00 85.25 258 CYS A CA 1
ATOM 1807 C C . CYS A 1 258 ? 11.760 -10.218 -22.554 1.00 85.25 258 CYS A C 1
ATOM 1809 O O . CYS A 1 258 ? 11.926 -10.499 -21.367 1.00 85.25 258 CYS A O 1
ATOM 1811 N N . LEU A 1 259 ? 12.597 -10.666 -23.500 1.00 78.94 259 LEU A N 1
ATOM 1812 C CA . LEU A 1 259 ? 13.753 -11.524 -23.226 1.00 78.94 259 LEU A CA 1
ATOM 1813 C C . LEU A 1 259 ? 14.789 -10.852 -22.303 1.00 78.94 259 LEU A C 1
ATOM 1815 O O . LEU A 1 259 ? 15.477 -11.544 -21.554 1.00 78.94 259 LEU A O 1
ATOM 1819 N N . PHE A 1 260 ? 14.865 -9.516 -22.306 1.00 67.50 260 PHE A N 1
ATOM 1820 C CA . PHE A 1 260 ? 15.733 -8.754 -21.401 1.00 67.50 260 PHE A CA 1
ATOM 1821 C C . PHE A 1 260 ? 15.179 -8.665 -19.969 1.00 67.50 260 PHE A C 1
ATOM 1823 O O . PHE A 1 260 ? 15.902 -8.300 -19.049 1.00 67.50 260 PHE A O 1
ATOM 1830 N N . GLY A 1 261 ? 13.910 -9.030 -19.764 1.00 57.41 261 GLY A N 1
ATOM 1831 C CA . GLY A 1 261 ? 13.222 -8.958 -18.478 1.00 57.41 261 GLY A CA 1
ATOM 1832 C C . GLY A 1 261 ? 13.351 -10.201 -17.592 1.00 57.41 261 GLY A C 1
ATOM 1833 O O . GLY A 1 261 ? 12.891 -10.151 -16.448 1.00 57.41 261 GLY A O 1
ATOM 1834 N N . LYS A 1 262 ? 13.959 -11.309 -18.057 1.00 54.81 262 LYS A N 1
ATOM 1835 C CA . LYS A 1 262 ? 14.100 -12.540 -17.250 1.00 54.81 262 LYS A CA 1
ATOM 1836 C C . LYS A 1 262 ? 14.948 -12.257 -15.998 1.00 54.81 262 LYS A C 1
ATOM 1838 O O . LYS A 1 262 ? 16.165 -12.142 -16.068 1.00 54.81 262 LYS A O 1
ATOM 1843 N N . GLY A 1 263 ? 14.279 -12.124 -14.850 1.00 55.22 263 GLY A N 1
ATOM 1844 C CA . GLY A 1 263 ? 14.884 -11.842 -13.541 1.00 55.22 263 GLY A CA 1
ATOM 1845 C C . GLY A 1 263 ? 15.052 -10.359 -13.190 1.00 55.22 263 GLY A C 1
ATOM 1846 O O . GLY A 1 263 ? 15.332 -10.055 -12.037 1.00 55.22 263 GLY A O 1
ATOM 1847 N N . GLN A 1 264 ? 14.844 -9.439 -14.139 1.00 55.16 264 GLN A N 1
ATOM 1848 C CA . GLN A 1 264 ? 14.936 -7.986 -13.908 1.00 55.16 264 GLN A CA 1
ATOM 1849 C C . GLN A 1 264 ? 13.571 -7.288 -13.847 1.00 55.16 264 GLN A C 1
ATOM 1851 O O . GLN A 1 264 ? 13.509 -6.082 -13.625 1.00 55.16 264 GLN A O 1
ATOM 1856 N N . GLY A 1 265 ? 12.481 -8.046 -14.007 1.00 58.47 265 GLY A N 1
ATOM 1857 C CA . GLY A 1 265 ? 11.146 -7.590 -13.634 1.00 58.47 265 GLY A CA 1
ATOM 1858 C C . GLY A 1 265 ? 10.599 -6.472 -14.511 1.00 58.47 265 GLY A C 1
ATOM 1859 O O . GLY A 1 265 ? 9.928 -5.596 -13.981 1.00 58.47 265 GLY A O 1
ATOM 1860 N N . LEU A 1 266 ? 10.852 -6.498 -15.830 1.00 71.06 266 LEU A N 1
ATOM 1861 C CA . LEU A 1 266 ? 10.159 -5.591 -16.751 1.00 71.06 266 LEU A CA 1
ATOM 1862 C C . LEU A 1 266 ? 8.648 -5.862 -16.638 1.00 71.06 266 LEU A C 1
ATOM 1864 O O . LEU A 1 266 ? 8.201 -6.956 -17.013 1.00 71.06 266 LEU A O 1
ATOM 1868 N N . PRO A 1 267 ? 7.849 -4.941 -16.080 1.00 66.00 267 PRO A N 1
ATOM 1869 C CA . PRO A 1 267 ? 6.442 -5.226 -15.881 1.00 66.00 267 PRO A CA 1
ATOM 1870 C C . PRO A 1 267 ? 5.728 -5.217 -17.246 1.00 66.00 267 PRO A C 1
ATOM 1872 O O . PRO A 1 267 ? 6.159 -4.557 -18.189 1.00 66.00 267 PRO A O 1
ATOM 1875 N N . GLY A 1 268 ? 4.706 -6.064 -17.399 1.00 73.31 268 GLY A N 1
ATOM 1876 C CA . GLY A 1 268 ? 4.056 -6.344 -18.692 1.00 73.31 268 GLY A CA 1
ATOM 1877 C C . GLY A 1 268 ? 4.649 -7.518 -19.492 1.00 73.31 268 GLY A C 1
ATOM 1878 O O . GLY A 1 268 ? 3.963 -8.055 -20.361 1.00 73.31 268 GLY A O 1
ATOM 1879 N N . CYS A 1 269 ? 5.851 -7.989 -19.142 1.00 78.50 269 CYS A N 1
ATOM 1880 C CA . CYS A 1 269 ? 6.530 -9.130 -19.780 1.00 78.50 269 CYS A CA 1
ATOM 1881 C C . CYS A 1 269 ? 6.345 -10.477 -19.054 1.00 78.50 269 CYS A C 1
ATOM 1883 O O . CYS A 1 269 ? 7.108 -11.424 -19.249 1.00 78.50 269 CYS A O 1
ATOM 1885 N N . GLN A 1 270 ? 5.355 -10.571 -18.170 1.00 73.19 270 GLN A N 1
ATOM 1886 C CA . GLN A 1 270 ? 5.119 -11.751 -17.342 1.00 73.19 270 GLN A CA 1
ATOM 1887 C C . GLN A 1 270 ? 4.204 -12.744 -18.070 1.00 73.19 270 GLN A C 1
ATOM 1889 O O . GLN A 1 270 ? 3.150 -12.364 -18.580 1.00 73.19 270 GLN A O 1
ATOM 1894 N N . GLY A 1 271 ? 4.588 -14.024 -18.082 1.00 62.19 271 GLY A N 1
ATOM 1895 C CA . GLY A 1 271 ? 3.716 -15.124 -18.510 1.00 62.19 271 GLY A CA 1
ATOM 1896 C C . GLY A 1 271 ? 3.752 -15.501 -19.994 1.00 62.19 271 GLY A C 1
ATOM 1897 O O . GLY A 1 271 ? 2.934 -16.319 -20.409 1.00 62.19 271 GLY A O 1
ATOM 1898 N N . GLU A 1 272 ? 4.672 -14.967 -20.801 1.00 56.88 272 GLU A N 1
ATOM 1899 C CA . GLU A 1 272 ? 4.855 -15.477 -22.165 1.00 56.88 272 GLU A CA 1
ATOM 1900 C C . GLU A 1 272 ? 5.760 -16.724 -22.173 1.00 56.88 272 GLU A C 1
ATOM 1902 O O . GLU A 1 272 ? 6.867 -16.679 -21.626 1.00 56.88 272 GLU A O 1
ATOM 1907 N N . PRO A 1 273 ? 5.306 -17.853 -22.755 1.00 52.78 273 PRO A N 1
ATOM 1908 C CA . PRO A 1 273 ? 6.140 -19.036 -22.918 1.00 52.78 273 PRO A CA 1
ATOM 1909 C C . PRO A 1 273 ? 7.299 -18.734 -23.877 1.00 52.78 273 PRO A C 1
ATOM 1911 O O . PRO A 1 273 ? 7.110 -18.032 -24.870 1.00 52.78 273 PRO A O 1
ATOM 1914 N N . ASP A 1 274 ? 8.488 -19.274 -23.580 1.00 50.00 274 ASP A N 1
ATOM 1915 C CA . ASP A 1 274 ? 9.669 -19.164 -24.448 1.00 50.00 274 ASP A CA 1
ATOM 1916 C C . ASP A 1 274 ? 9.292 -19.599 -25.878 1.00 50.00 274 ASP A C 1
ATOM 1918 O O . ASP A 1 274 ? 8.872 -20.749 -26.063 1.00 50.00 274 ASP A O 1
ATOM 1922 N N . PRO A 1 275 ? 9.430 -18.731 -26.897 1.00 50.72 275 PRO A N 1
ATOM 1923 C CA . PRO A 1 275 ? 9.441 -19.189 -28.272 1.00 50.72 275 PRO A CA 1
ATOM 1924 C C . PRO A 1 275 ? 10.785 -19.896 -28.472 1.00 50.72 275 PRO A C 1
ATOM 1926 O O . PRO A 1 275 ? 11.814 -19.244 -28.639 1.00 50.72 275 PRO A O 1
ATOM 1929 N N . GLY A 1 276 ? 10.772 -21.222 -28.313 1.00 50.56 276 GLY A N 1
ATOM 1930 C CA . GLY A 1 276 ? 11.944 -22.083 -28.491 1.00 50.56 276 GLY A CA 1
ATOM 1931 C C . GLY A 1 276 ? 12.611 -21.951 -29.854 1.00 50.56 276 GLY A C 1
ATOM 1932 O O . GLY A 1 276 ? 11.921 -21.576 -30.831 1.00 50.56 276 GLY A O 1
#

Radius of gyration: 22.22 Å; Cα contacts (8 Å, |Δi|>4): 532; chains: 1; bounding box: 46×75×59 Å

Solvent-accessible surface area (backbone atoms only — not comparable to full-atom values): 15988 Å² total; per-residue (Å²): 141,84,86,83,80,82,80,79,80,80,88,80,75,89,76,76,75,70,89,67,57,63,94,89,56,80,70,87,64,49,52,58,46,47,65,90,52,59,53,35,59,73,66,65,93,80,40,54,66,14,80,86,78,52,15,29,37,39,58,46,54,21,46,63,57,67,66,72,48,44,47,62,84,33,60,94,69,27,28,31,41,45,44,72,41,40,65,30,38,33,33,73,59,56,66,23,63,19,95,89,40,66,18,27,38,40,55,38,68,34,51,72,47,46,77,40,32,87,81,38,33,41,52,81,33,57,98,63,22,22,12,42,46,29,48,33,77,71,60,41,34,35,69,30,78,78,60,40,90,76,26,40,38,29,36,79,48,70,36,42,73,46,80,69,70,75,75,74,63,52,60,10,50,64,42,93,85,68,48,66,53,18,30,32,39,55,47,74,24,38,59,80,93,46,51,88,49,47,51,46,55,81,31,64,92,83,30,27,30,38,54,42,42,61,75,66,73,54,62,53,68,20,57,63,96,48,62,22,36,41,42,52,55,82,58,43,75,58,50,92,59,97,77,66,41,66,29,69,37,60,97,58,33,26,24,43,56,34,80,76,25,77,91,68,67,49,81,82,53,75,88,73,76,82,85,125

Mean predicted aligned error: 12.74 Å